Protein AF-A0A2G2VXQ5-F1 (afdb_monomer)

InterPro domains:
  IPR003653 Ulp1 protease family, C-terminal catalytic domain [PF02902] (52-179)
  IPR038765 Papain-like cysteine peptidase superfamily [SSF54001] (49-180)

Radius of gyration: 22.47 Å; Cα contacts (8 Å, |Δi|>4): 190; chains: 1; bounding box: 54×67×62 Å

Solvent-accessible surface area (backbone atoms only — not comparable to full-atom values): 12119 Å² total; per-residue (Å²): 135,89,83,86,86,82,88,84,84,87,83,88,80,90,76,81,85,79,87,76,93,72,94,74,78,89,76,84,79,72,78,71,70,72,73,90,75,83,76,72,60,77,87,51,52,66,61,51,52,54,50,51,50,52,47,50,51,53,23,44,50,44,71,71,41,89,86,57,87,76,40,47,38,56,57,57,71,63,56,61,56,54,43,48,58,48,38,63,39,43,79,74,37,60,68,58,38,71,72,67,56,64,54,51,67,58,48,31,49,48,63,21,70,71,44,97,63,46,54,38,47,55,79,32,55,34,37,40,36,58,41,78,43,70,95,70,79,40,72,34,37,38,33,41,34,61,91,78,74,41,78,46,75,49,68,90,71,92,50,84,90,46,53,64,65,53,46,54,52,51,52,37,47,66,62,49,49,59,56,51,40,58,77,66,46,35,46,66,73,48,69,49,88,129

Nearest PDB structures (foldseek):
  5trc-assembly2_B  TM=3.156E-01  e=1.237E-01  Saccharomyces cerevisiae S288C
  6jis-assembly1_A-2  TM=3.708E-01  e=5.614E-01  Staphylococcus aureus
  6l4l-assembly1_A  TM=3.625E-01  e=8.071E-01  Staphylococcus aureus
  6jiw-assembly1_A-2  TM=4.029E-01  e=1.668E+00  Staphylococcus aureus

Foldseek 3Di:
DDDDDDDDDDDDDDDDDDDDDDDDDDDPPPPPPPPPPPDDDPVCVVVLVVVQVVLVVVLLCQQPVPPDPAHEHEDHACVLVLLVVLVVCCVPPVVCSVPVCSLVVVLCLCCQNPDPSGDHHLPHQKYWYWYQPPVVRAIKIWIQGPVVRDIDIGGPDDDPVVVVSVVVSVVSCNVNVVVSCVVNVSCVSNVHDD

pLDDT: mean 75.2, std 23.06, range [27.19, 96.25]

Sequence (194 aa):
MHREVDVGTKEQIMITPKTQDLTIDEKRDETVLPDSQDTIPNDLLPTLNHIDVCFYYLMKKSKYDPNRSYKFSTVDCNFMNIISSLHDVYSKDVEKLMAGGHVAHVNEYINGFRMHAAVPWHIVEDIYIPVNIKEKHHWVVAILYFSERSIFLYDSYESSGHYSAVLDVIEKLSAIIPLCLEHCHFYTKKGIHV

Secondary structure (DSSP, 8-state):
--------------------------------PPPTTTT--TTTHHHHHHHHHHHHHHHHHHHH-TT-SS-EEE--TTHHHHHHHHHHHHTT-HHHHHHTTTTHHHHHHHTT-SSTT---GGGSSEEEEEEEEGGGTEEEEEEEETTTTEEEEE-----TTTHHHHHHHHHHHHHHHHHHHHHTTHHHHHT---

Mean predicted aligned error: 13.36 Å

Structure (mmCIF, N/CA/C/O backbone):
data_AF-A0A2G2VXQ5-F1
#
_entry.id   AF-A0A2G2VXQ5-F1
#
loop_
_atom_site.group_PDB
_atom_site.id
_atom_site.type_symbol
_atom_site.label_atom_id
_atom_site.label_alt_id
_atom_site.label_comp_id
_atom_site.label_asym_id
_atom_site.label_entity_id
_atom_site.label_seq_id
_atom_site.pdbx_PDB_ins_code
_atom_site.Cartn_x
_atom_site.Cartn_y
_atom_site.Cartn_z
_atom_site.occupancy
_atom_site.B_iso_or_equiv
_atom_site.auth_seq_id
_atom_site.auth_comp_id
_atom_site.auth_asym_id
_atom_site.auth_atom_id
_atom_site.pdbx_PDB_model_num
ATOM 1 N N . MET A 1 1 ? -0.825 44.221 -20.683 1.00 41.25 1 MET A N 1
ATOM 2 C CA . MET A 1 1 ? -1.397 44.413 -22.031 1.00 41.25 1 MET A CA 1
ATOM 3 C C . MET A 1 1 ? -2.668 43.584 -22.101 1.00 41.25 1 MET A C 1
ATOM 5 O O . MET A 1 1 ? -2.583 42.371 -22.210 1.00 41.25 1 MET A O 1
ATOM 9 N N . HIS A 1 2 ? -3.821 44.221 -21.899 1.00 29.09 2 HIS A N 1
ATOM 10 C CA . HIS A 1 2 ? -5.134 43.597 -22.063 1.00 29.09 2 HIS A CA 1
ATOM 11 C C . HIS A 1 2 ? -5.468 43.481 -23.547 1.00 29.09 2 HIS A C 1
ATOM 13 O O . HIS A 1 2 ? -5.251 44.448 -24.277 1.00 29.09 2 HIS A O 1
ATOM 19 N N . ARG A 1 3 ? -6.048 42.350 -23.957 1.00 29.91 3 ARG A N 1
ATOM 20 C CA . ARG A 1 3 ? -7.031 42.298 -25.043 1.00 29.91 3 ARG A CA 1
ATOM 21 C C . ARG A 1 3 ? -8.044 41.199 -24.747 1.00 29.91 3 ARG A C 1
ATOM 23 O O . ARG A 1 3 ? -7.701 40.024 -24.722 1.00 29.91 3 ARG A O 1
ATOM 30 N N . GLU A 1 4 ? -9.267 41.643 -24.532 1.00 31.53 4 GLU A N 1
ATOM 31 C CA . GLU A 1 4 ? -10.501 40.889 -24.682 1.00 31.53 4 GLU A CA 1
ATOM 32 C C . GLU A 1 4 ? -11.114 41.331 -26.022 1.00 31.53 4 GLU A C 1
ATOM 34 O O . GLU A 1 4 ? -11.025 42.513 -26.370 1.00 31.53 4 GLU A O 1
ATOM 39 N N . VAL A 1 5 ? -11.684 40.396 -26.785 1.00 33.56 5 VAL A N 1
ATOM 40 C CA . VAL A 1 5 ? -12.640 40.689 -27.862 1.00 33.56 5 VAL A CA 1
ATOM 41 C C . VAL A 1 5 ? -13.756 39.657 -27.769 1.00 33.56 5 VAL A C 1
ATOM 43 O O . VAL A 1 5 ? -13.501 38.454 -27.743 1.00 33.56 5 VAL A O 1
ATOM 46 N N . ASP A 1 6 ? -14.968 40.188 -27.688 1.00 29.77 6 ASP A N 1
ATOM 47 C CA . ASP A 1 6 ? -16.228 39.518 -27.409 1.00 29.77 6 ASP A CA 1
ATOM 48 C C . ASP A 1 6 ? -17.003 39.117 -28.685 1.00 29.77 6 ASP A C 1
ATOM 50 O O . ASP A 1 6 ? -16.902 39.767 -29.726 1.00 29.77 6 ASP A O 1
ATOM 54 N N . VAL A 1 7 ? -17.754 38.023 -28.513 1.00 34.88 7 VAL A N 1
ATOM 55 C CA . VAL A 1 7 ? -18.994 37.480 -29.120 1.00 34.88 7 VAL A CA 1
ATOM 56 C C . VAL A 1 7 ? -19.427 37.806 -30.562 1.00 34.88 7 VAL A C 1
ATOM 58 O O . VAL A 1 7 ? -19.583 38.952 -30.973 1.00 34.88 7 VAL A O 1
ATOM 61 N N . GLY A 1 8 ? -19.874 36.747 -31.266 1.00 28.98 8 GLY A N 1
ATOM 62 C CA . GLY A 1 8 ? -20.806 36.883 -32.393 1.00 28.98 8 GLY A CA 1
ATOM 63 C C . GLY A 1 8 ? -21.298 35.595 -33.082 1.00 28.98 8 GLY A C 1
ATOM 64 O O . GLY A 1 8 ? -20.890 35.319 -34.197 1.00 28.98 8 GLY A O 1
ATOM 65 N N . THR A 1 9 ? -22.266 34.911 -32.457 1.00 29.59 9 THR A N 1
ATOM 66 C CA . THR A 1 9 ? -23.466 34.275 -33.074 1.00 29.59 9 THR A CA 1
ATOM 67 C C . THR A 1 9 ? -23.398 32.951 -33.878 1.00 29.59 9 THR A C 1
ATOM 69 O O . THR A 1 9 ? -22.987 32.901 -35.027 1.00 29.59 9 THR A O 1
ATOM 72 N N . LYS A 1 10 ? -23.991 31.918 -33.245 1.00 35.88 10 LYS A N 1
ATOM 73 C CA . LYS A 1 10 ? -24.866 30.811 -33.716 1.00 35.88 10 LYS A CA 1
ATOM 74 C C . LYS A 1 10 ? -24.804 30.335 -35.181 1.00 35.88 10 LYS A C 1
ATOM 76 O O . LYS A 1 10 ? -25.328 31.013 -36.051 1.00 35.88 10 LYS A O 1
ATOM 81 N N . GLU A 1 11 ? -24.547 29.034 -35.344 1.00 31.44 11 GLU A N 1
ATOM 82 C CA . GLU A 1 11 ? -25.416 28.147 -36.135 1.00 31.44 11 GLU A CA 1
ATOM 83 C C . GLU A 1 11 ? -25.659 26.834 -35.371 1.00 31.44 11 GLU A C 1
ATOM 85 O O . GLU A 1 11 ? -24.737 26.153 -34.928 1.00 31.44 11 GLU A O 1
ATOM 90 N N . GLN A 1 12 ? -26.940 26.525 -35.160 1.00 35.00 12 GLN A N 1
ATOM 91 C CA . GLN A 1 12 ? -27.422 25.234 -34.684 1.00 35.00 12 GLN A CA 1
ATOM 92 C C . GLN A 1 12 ? -27.493 24.297 -35.886 1.00 35.00 12 GLN A C 1
ATOM 94 O O . GLN A 1 12 ? -28.230 24.582 -36.826 1.00 35.00 12 GLN A O 1
ATOM 99 N N . ILE A 1 13 ? -26.811 23.155 -35.831 1.00 31.50 13 ILE A N 1
ATOM 100 C CA . ILE A 1 13 ? -27.136 22.020 -36.697 1.00 31.50 13 ILE A CA 1
ATOM 101 C C . ILE A 1 13 ? -27.398 20.816 -35.799 1.00 31.50 13 ILE A C 1
ATOM 103 O O . ILE A 1 13 ? -26.502 20.116 -35.337 1.00 31.50 13 ILE A O 1
ATOM 107 N N . MET A 1 14 ? -28.685 20.628 -35.530 1.00 27.19 14 MET A N 1
ATOM 108 C CA . MET A 1 14 ? -29.278 19.414 -34.993 1.00 27.19 14 MET A CA 1
ATOM 109 C C . MET A 1 14 ? -29.190 18.333 -36.073 1.00 27.19 14 MET A C 1
ATOM 111 O O . MET A 1 14 ? -29.894 18.409 -37.078 1.00 27.19 14 MET A O 1
ATOM 115 N N . ILE A 1 15 ? -28.331 17.333 -35.876 1.00 31.23 15 ILE A N 1
ATOM 116 C CA . ILE A 1 15 ? -28.316 16.132 -36.713 1.00 31.23 15 ILE A CA 1
ATOM 117 C C . ILE A 1 15 ? -28.923 14.996 -35.893 1.00 31.23 15 ILE A C 1
ATOM 119 O O . ILE A 1 15 ? -28.346 14.522 -34.919 1.00 31.23 15 ILE A O 1
ATOM 123 N N . THR A 1 16 ? -30.136 14.604 -36.269 1.00 28.67 16 THR A N 1
ATOM 124 C CA . THR A 1 16 ? -30.850 13.437 -35.745 1.00 28.67 16 THR A CA 1
ATOM 125 C C . THR A 1 16 ? -30.081 12.154 -36.095 1.00 28.67 16 THR A C 1
ATOM 127 O O . THR A 1 16 ? -29.654 12.015 -37.246 1.00 28.67 16 THR A O 1
ATOM 130 N N . PRO A 1 17 ? -29.917 11.189 -35.171 1.00 27.69 17 PRO A N 1
ATOM 131 C CA . PRO A 1 17 ? -29.238 9.940 -35.486 1.00 27.69 17 PRO A CA 1
ATOM 132 C C . PRO A 1 17 ? -30.138 9.059 -36.362 1.00 27.69 17 PRO A C 1
ATOM 134 O O . PRO A 1 17 ? -31.290 8.790 -36.022 1.00 27.69 17 PRO A O 1
ATOM 137 N N . LYS A 1 18 ? -29.612 8.605 -37.506 1.00 28.56 18 LYS A N 1
ATOM 138 C CA . LYS A 1 18 ? -30.217 7.522 -38.287 1.00 28.56 18 LYS A CA 1
ATOM 139 C C . LYS A 1 18 ? -29.7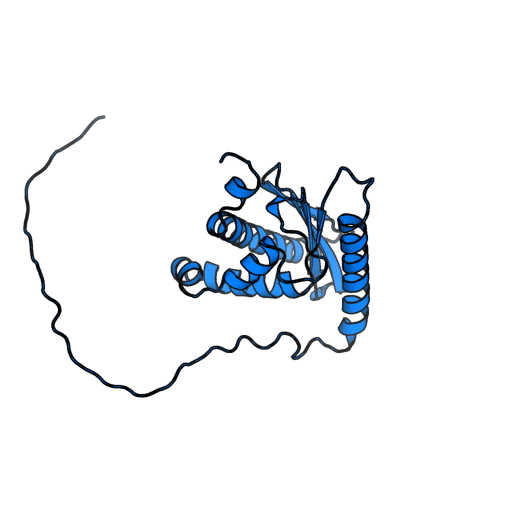16 6.190 -37.742 1.00 28.56 18 LYS A C 1
ATOM 141 O O . LYS A 1 18 ? -28.550 5.851 -37.913 1.00 28.56 18 LYS A O 1
ATOM 146 N N . THR A 1 19 ? -30.622 5.453 -37.113 1.00 28.27 19 THR A N 1
ATOM 147 C CA . THR A 1 19 ? -30.464 4.046 -36.747 1.00 28.27 19 THR A CA 1
ATOM 148 C C . THR A 1 19 ? -30.230 3.206 -38.001 1.00 28.27 19 THR A C 1
ATOM 150 O O . THR A 1 19 ? -31.020 3.259 -38.944 1.00 28.27 19 THR A O 1
ATOM 153 N N . GLN A 1 20 ? -29.153 2.425 -38.005 1.00 31.03 20 GLN A N 1
ATOM 154 C CA . GLN A 1 20 ? -29.033 1.231 -38.833 1.00 31.03 20 GLN A CA 1
ATOM 155 C C . GLN A 1 20 ? -28.881 0.053 -37.878 1.00 31.03 20 GLN A C 1
ATOM 157 O O . GLN A 1 20 ? -27.898 -0.030 -37.142 1.00 31.03 20 GLN A O 1
ATOM 162 N N . ASP A 1 21 ? -29.896 -0.807 -37.865 1.00 28.80 21 ASP A N 1
ATOM 163 C CA . ASP A 1 21 ? -29.864 -2.100 -37.196 1.00 28.80 21 ASP A CA 1
ATOM 164 C C . ASP A 1 21 ? -28.803 -2.979 -37.861 1.00 28.80 21 ASP A C 1
ATOM 166 O O . ASP A 1 21 ? -28.917 -3.345 -39.032 1.00 28.80 21 ASP A O 1
ATOM 170 N N . LEU A 1 22 ? -27.775 -3.335 -37.097 1.00 29.56 22 LEU A N 1
ATOM 171 C CA . LEU A 1 22 ? -26.895 -4.455 -37.395 1.00 29.56 22 LEU A CA 1
ATOM 172 C C . LEU A 1 22 ? -26.926 -5.381 -36.183 1.00 29.56 22 LEU A C 1
ATOM 174 O O . LEU A 1 22 ? -26.176 -5.224 -35.224 1.00 29.56 22 LEU A O 1
ATOM 178 N N . THR A 1 23 ? -27.839 -6.348 -36.237 1.00 33.91 23 THR A N 1
ATOM 179 C CA . THR A 1 23 ? -27.749 -7.591 -35.474 1.00 33.91 23 THR A CA 1
ATOM 180 C C . THR A 1 23 ? -26.432 -8.274 -35.818 1.00 33.91 23 THR A C 1
ATOM 182 O O . THR A 1 23 ? -26.274 -8.791 -36.925 1.00 33.91 23 THR A O 1
ATOM 185 N N . ILE A 1 24 ? -25.500 -8.281 -34.869 1.00 31.45 24 ILE A N 1
ATOM 186 C CA . ILE A 1 24 ? -24.386 -9.222 -34.854 1.00 31.45 24 ILE A CA 1
ATOM 187 C C . ILE A 1 24 ? -24.437 -9.924 -33.505 1.00 31.45 24 ILE A C 1
ATOM 189 O O . ILE A 1 24 ? -24.327 -9.310 -32.445 1.00 31.45 24 ILE A O 1
ATOM 193 N N . ASP A 1 25 ? -24.715 -11.211 -33.629 1.00 29.08 25 ASP A N 1
ATOM 194 C CA . ASP A 1 25 ? -24.753 -12.227 -32.598 1.00 29.08 25 ASP A CA 1
ATOM 195 C C . ASP A 1 25 ? -23.406 -12.339 -31.863 1.00 29.08 25 ASP A C 1
ATOM 197 O O . ASP A 1 25 ? -22.355 -11.956 -32.378 1.00 29.08 25 ASP A O 1
ATOM 201 N N . GLU A 1 26 ? -23.480 -12.865 -30.648 1.00 37.25 26 GLU A N 1
ATOM 202 C CA . GLU A 1 26 ? -22.421 -13.086 -29.661 1.00 37.25 26 GLU A CA 1
ATOM 203 C C . GLU A 1 26 ? -20.957 -13.133 -30.149 1.00 37.25 26 GLU A C 1
ATOM 205 O O . GLU A 1 26 ? -20.526 -14.044 -30.857 1.00 37.25 26 GLU A O 1
ATOM 210 N N . LYS A 1 27 ? -20.122 -12.292 -29.526 1.00 30.03 27 LYS A N 1
ATOM 211 C CA . LYS A 1 27 ? -19.033 -12.810 -28.682 1.00 30.03 27 LYS A CA 1
ATOM 212 C C . LYS A 1 27 ? -18.610 -11.746 -27.672 1.00 30.03 27 LYS A C 1
ATOM 214 O O . LYS A 1 27 ? -17.922 -10.787 -28.014 1.00 30.03 27 LYS A O 1
ATOM 219 N N . ARG A 1 28 ? -19.034 -11.903 -26.414 1.00 35.88 28 ARG A N 1
ATOM 220 C CA . ARG A 1 28 ? -18.341 -11.261 -25.293 1.00 35.88 28 ARG A CA 1
ATOM 221 C C . ARG A 1 28 ? -16.921 -11.802 -25.299 1.00 35.88 28 ARG A C 1
ATOM 223 O O . ARG A 1 28 ? -16.708 -12.961 -24.959 1.00 35.88 28 ARG A O 1
ATOM 230 N N . ASP A 1 29 ? -15.973 -10.968 -25.689 1.00 32.62 29 ASP A N 1
ATOM 231 C CA . ASP A 1 29 ? -14.588 -11.170 -25.298 1.00 32.62 29 ASP A CA 1
ATOM 232 C C . ASP A 1 29 ? -14.501 -10.694 -23.844 1.00 32.62 29 ASP A C 1
ATOM 234 O O . ASP A 1 29 ? -14.144 -9.556 -23.538 1.00 32.62 29 ASP A O 1
ATOM 238 N N . GLU A 1 30 ? -14.979 -11.544 -22.930 1.00 35.16 30 GLU A N 1
ATOM 239 C CA . GLU A 1 30 ? -14.532 -11.478 -21.549 1.00 35.16 30 GLU A CA 1
ATOM 240 C C . GLU A 1 30 ? -13.026 -11.710 -21.621 1.00 35.16 30 GLU A C 1
ATOM 242 O O . GLU A 1 30 ? -12.562 -12.841 -21.754 1.00 35.16 30 GLU A O 1
ATOM 247 N N . THR A 1 31 ? -12.243 -10.633 -21.566 1.00 36.47 31 THR A N 1
ATOM 248 C CA . THR A 1 31 ? -10.868 -10.739 -21.099 1.00 36.47 31 THR A CA 1
ATOM 249 C C . THR A 1 31 ? -10.960 -11.206 -19.656 1.00 36.47 31 THR A C 1
ATOM 251 O O . THR A 1 31 ? -11.018 -10.401 -18.725 1.00 36.47 31 THR A O 1
ATOM 254 N N . VAL A 1 32 ? -11.064 -12.523 -19.494 1.00 36.78 32 VAL A N 1
ATOM 255 C CA . VAL A 1 32 ? -10.826 -13.232 -18.252 1.00 36.78 32 VAL A CA 1
ATOM 256 C C . VAL A 1 32 ? -9.398 -12.865 -17.882 1.00 36.78 32 VAL A C 1
ATOM 258 O O . VAL A 1 32 ? -8.435 -13.381 -18.450 1.00 36.78 32 VAL A O 1
ATOM 261 N N . LEU A 1 33 ? -9.262 -11.881 -16.994 1.00 37.19 33 LEU A N 1
ATOM 262 C CA . LEU A 1 33 ? -8.026 -11.696 -16.255 1.00 37.19 33 LEU A CA 1
ATOM 263 C C . LEU A 1 33 ? -7.729 -13.056 -15.619 1.00 37.19 33 LEU A C 1
ATOM 265 O O . LEU A 1 33 ? -8.633 -13.614 -14.993 1.00 37.19 33 LEU A O 1
ATOM 269 N N . PRO A 1 34 ? -6.533 -13.626 -15.828 1.00 31.45 34 PRO A N 1
ATOM 270 C CA . PRO A 1 34 ? -6.235 -14.942 -15.299 1.00 31.45 34 PRO A CA 1
ATOM 271 C C . PRO A 1 34 ? -6.455 -14.908 -13.789 1.00 31.45 34 PRO A C 1
ATOM 273 O O . PRO A 1 34 ? -5.937 -14.017 -13.105 1.00 31.45 34 PRO A O 1
ATOM 276 N N . ASP A 1 35 ? -7.226 -15.869 -13.275 1.00 37.66 35 ASP A N 1
ATOM 277 C CA . ASP A 1 35 ? -7.182 -16.193 -11.858 1.00 37.66 35 ASP A CA 1
ATOM 278 C C . ASP A 1 35 ? -5.700 -16.344 -11.506 1.00 37.66 35 ASP A C 1
ATOM 280 O O . ASP A 1 35 ? -4.969 -17.130 -12.109 1.00 37.66 35 ASP A O 1
ATOM 284 N N . SER A 1 36 ? -5.239 -15.494 -10.590 1.00 52.16 36 SER A N 1
ATOM 285 C CA . SER A 1 36 ? -3.830 -15.172 -10.315 1.00 52.16 36 SER A CA 1
ATOM 286 C C . SER A 1 36 ? -2.977 -16.353 -9.803 1.00 52.16 36 SER A C 1
ATOM 288 O O . SER A 1 36 ? -1.899 -16.144 -9.245 1.00 52.16 36 SER A O 1
ATOM 290 N N . GLN A 1 37 ? -3.442 -17.591 -9.944 1.00 50.72 37 GLN A N 1
ATOM 291 C CA . GLN A 1 37 ? -2.714 -18.786 -9.534 1.00 50.72 37 GLN A CA 1
ATOM 292 C C . GLN A 1 37 ? -1.823 -19.378 -10.628 1.00 50.72 37 GLN A C 1
ATOM 294 O O . GLN A 1 37 ? -0.957 -20.192 -10.307 1.00 50.72 37 GLN A O 1
ATOM 299 N N . ASP A 1 38 ? -1.941 -18.944 -11.884 1.00 46.97 38 ASP A N 1
ATOM 300 C CA . ASP A 1 38 ? -1.138 -19.546 -12.943 1.00 46.97 38 ASP A CA 1
ATOM 301 C C . ASP A 1 38 ? 0.257 -18.915 -13.074 1.00 46.97 38 ASP A C 1
ATOM 303 O O . ASP A 1 38 ? 0.489 -17.879 -13.694 1.00 46.97 38 ASP A O 1
ATOM 307 N N . THR A 1 39 ? 1.205 -19.686 -12.535 1.00 50.50 39 THR A N 1
ATOM 308 C CA . THR A 1 39 ? 2.660 -19.677 -12.748 1.00 50.50 39 THR A CA 1
ATOM 309 C C . THR A 1 39 ? 3.463 -18.656 -11.942 1.00 50.50 39 THR A C 1
ATOM 311 O O . THR A 1 39 ? 4.265 -17.882 -12.467 1.00 50.50 39 THR A O 1
ATOM 314 N N . ILE A 1 40 ? 3.340 -18.736 -10.616 1.00 50.00 40 ILE A N 1
ATOM 315 C CA . ILE A 1 40 ? 4.450 -18.357 -9.735 1.00 50.00 40 ILE A CA 1
ATOM 316 C C . ILE A 1 40 ? 5.494 -19.489 -9.792 1.00 50.00 40 ILE A C 1
ATOM 318 O O . ILE A 1 40 ? 5.132 -20.639 -9.539 1.00 50.00 40 ILE A O 1
ATOM 322 N N . PRO A 1 41 ? 6.774 -19.215 -10.111 1.00 47.62 41 PRO A N 1
ATOM 323 C CA . PRO A 1 41 ? 7.825 -20.230 -10.064 1.00 47.62 41 PRO A CA 1
ATOM 324 C C . PRO A 1 41 ? 7.860 -20.908 -8.690 1.00 47.62 41 PRO A C 1
ATOM 326 O O . PRO A 1 41 ? 7.858 -20.220 -7.667 1.00 47.62 41 PRO A O 1
ATOM 329 N N . ASN A 1 42 ? 7.917 -22.244 -8.660 1.00 47.75 42 ASN A N 1
ATOM 330 C CA . ASN A 1 42 ? 7.878 -23.028 -7.417 1.00 47.75 42 ASN A CA 1
ATOM 331 C C . ASN A 1 42 ? 8.942 -22.605 -6.388 1.00 47.75 42 ASN A C 1
ATOM 333 O O . ASN A 1 42 ? 8.726 -22.758 -5.188 1.00 47.75 42 ASN A O 1
ATOM 337 N N . ASP A 1 43 ? 10.045 -22.011 -6.841 1.00 53.72 43 ASP A N 1
ATOM 338 C CA . ASP A 1 43 ? 11.151 -21.551 -5.999 1.00 53.72 43 ASP A CA 1
ATOM 339 C C . ASP A 1 43 ? 10.815 -20.281 -5.185 1.00 53.72 43 ASP A C 1
ATOM 341 O O . ASP A 1 43 ? 11.477 -19.981 -4.192 1.00 53.72 43 ASP A O 1
ATOM 345 N N . LEU A 1 44 ? 9.763 -19.542 -5.568 1.00 48.78 44 LEU A N 1
ATOM 346 C CA . LEU A 1 44 ? 9.271 -18.336 -4.880 1.00 48.78 44 LEU A CA 1
ATOM 347 C C . LEU A 1 44 ? 8.084 -18.614 -3.943 1.00 48.78 44 LEU A C 1
ATOM 349 O O . LEU A 1 44 ? 7.816 -17.814 -3.04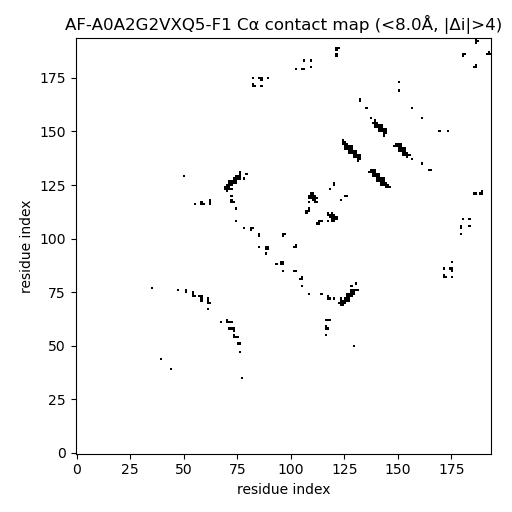5 1.00 48.78 44 LEU A O 1
ATOM 353 N N . LEU A 1 45 ? 7.389 -19.745 -4.108 1.00 49.53 45 LEU A N 1
ATOM 354 C CA . LEU A 1 45 ? 6.248 -20.138 -3.269 1.00 49.53 45 LEU A CA 1
ATOM 355 C C . LEU A 1 45 ? 6.564 -20.199 -1.759 1.00 49.53 45 LEU A C 1
ATOM 357 O O . LEU A 1 45 ? 5.706 -19.789 -0.974 1.00 49.53 45 LEU A O 1
ATOM 361 N N . PRO A 1 46 ? 7.758 -20.641 -1.303 1.00 52.09 46 PRO A N 1
ATOM 362 C CA . PRO A 1 46 ? 8.059 -20.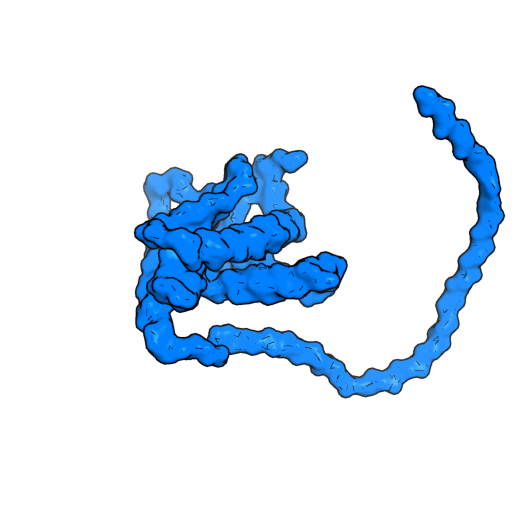687 0.126 1.00 52.09 46 PRO A CA 1
ATOM 363 C C . PRO A 1 46 ? 8.154 -19.290 0.755 1.00 52.09 46 PRO A C 1
ATOM 365 O O . PRO A 1 46 ? 7.630 -19.070 1.844 1.00 52.09 46 PRO A O 1
ATOM 368 N N . THR A 1 47 ? 8.788 -18.325 0.078 1.00 54.59 47 THR A N 1
ATOM 369 C CA . THR A 1 47 ? 9.000 -16.967 0.615 1.00 54.59 47 THR A CA 1
ATOM 370 C C . THR A 1 47 ? 7.743 -16.106 0.548 1.00 54.59 47 THR A C 1
ATOM 372 O O . THR A 1 47 ? 7.484 -15.355 1.489 1.00 54.59 47 THR A O 1
ATOM 375 N N . LEU A 1 48 ? 6.929 -16.271 -0.503 1.00 58.16 48 LEU A N 1
ATOM 376 C CA . LEU A 1 48 ? 5.587 -15.686 -0.597 1.00 58.16 48 LEU A CA 1
ATOM 377 C C . LEU A 1 48 ? 4.723 -16.112 0.596 1.00 58.16 48 LEU A C 1
ATOM 379 O O . LEU A 1 48 ? 4.178 -15.266 1.300 1.00 58.16 48 LEU A O 1
ATOM 383 N N . ASN A 1 49 ? 4.722 -17.411 0.915 1.00 64.94 49 ASN A N 1
ATOM 384 C CA . ASN A 1 49 ? 3.922 -17.942 2.015 1.00 64.94 49 ASN A CA 1
ATOM 385 C C . ASN A 1 49 ? 4.333 -17.351 3.379 1.00 64.94 49 ASN A C 1
ATOM 387 O O . ASN A 1 49 ? 3.481 -16.994 4.187 1.00 64.94 49 ASN A O 1
ATOM 391 N N . HIS A 1 50 ? 5.632 -17.181 3.650 1.00 76.50 50 HIS A N 1
ATOM 392 C CA . HIS A 1 50 ? 6.075 -16.638 4.940 1.00 76.50 50 HIS A CA 1
ATOM 393 C C . HIS A 1 50 ? 5.717 -15.160 5.138 1.00 76.50 50 HIS A C 1
ATOM 395 O O . HIS A 1 50 ? 5.324 -14.771 6.239 1.00 76.50 50 HIS A O 1
ATOM 401 N N . ILE A 1 51 ? 5.836 -14.338 4.096 1.00 81.19 51 ILE A N 1
ATOM 402 C CA . ILE A 1 51 ? 5.538 -12.905 4.188 1.00 81.19 51 ILE A CA 1
ATOM 403 C C . ILE A 1 51 ? 4.034 -12.670 4.273 1.00 81.19 51 ILE A C 1
ATOM 405 O O . ILE A 1 51 ? 3.596 -11.940 5.165 1.00 81.19 51 ILE A O 1
ATOM 409 N N . ASP A 1 52 ? 3.242 -13.349 3.444 1.00 77.31 52 ASP A N 1
ATOM 410 C CA . ASP A 1 52 ? 1.782 -13.264 3.510 1.00 77.31 52 ASP A CA 1
ATOM 411 C C . ASP A 1 52 ? 1.262 -13.710 4.885 1.00 77.31 52 ASP A C 1
ATOM 413 O O . ASP A 1 52 ? 0.385 -13.062 5.462 1.00 77.31 52 ASP A O 1
ATOM 417 N N . VAL A 1 53 ? 1.860 -14.751 5.481 1.00 83.44 53 VAL A N 1
ATOM 418 C CA . VAL A 1 53 ? 1.552 -15.185 6.853 1.00 83.44 53 VAL A CA 1
ATOM 419 C C . VAL A 1 53 ? 1.917 -14.109 7.884 1.00 83.44 53 VAL A C 1
ATOM 421 O O . VAL A 1 53 ? 1.103 -13.808 8.762 1.00 83.44 53 VAL A O 1
ATOM 424 N N . CYS A 1 54 ? 3.098 -13.489 7.790 1.00 86.94 54 CYS A N 1
ATOM 425 C CA . CYS A 1 54 ? 3.500 -12.392 8.678 1.00 86.94 54 CYS A CA 1
ATOM 426 C C . CYS A 1 54 ? 2.521 -11.211 8.607 1.00 86.94 54 CYS A C 1
ATOM 428 O O . CYS A 1 54 ? 2.043 -10.747 9.646 1.00 86.94 54 CYS A O 1
ATOM 430 N N . PHE A 1 55 ? 2.171 -10.753 7.402 1.00 85.94 55 PHE A N 1
ATOM 431 C CA . PHE A 1 55 ? 1.222 -9.654 7.214 1.00 85.94 55 PHE A CA 1
ATOM 432 C C . PHE A 1 55 ? -0.198 -10.033 7.644 1.00 85.94 55 PHE A C 1
ATOM 434 O O . PHE A 1 55 ? -0.871 -9.234 8.297 1.00 85.94 55 PHE A O 1
ATOM 441 N N . TYR A 1 56 ? -0.623 -11.277 7.416 1.00 85.44 56 TYR A N 1
ATOM 442 C CA . TYR A 1 56 ? -1.882 -11.794 7.948 1.00 85.44 56 TYR A CA 1
ATOM 443 C C . TYR A 1 56 ? -1.935 -11.710 9.482 1.00 85.44 56 TYR A C 1
ATOM 445 O O . TYR A 1 56 ? -2.917 -11.207 10.037 1.00 85.44 56 TYR A O 1
ATOM 453 N N . TYR A 1 57 ? -0.877 -12.134 10.183 1.00 88.25 57 TYR A N 1
ATOM 454 C CA . TYR A 1 57 ? -0.801 -12.013 11.643 1.00 88.25 57 TYR A CA 1
ATOM 455 C C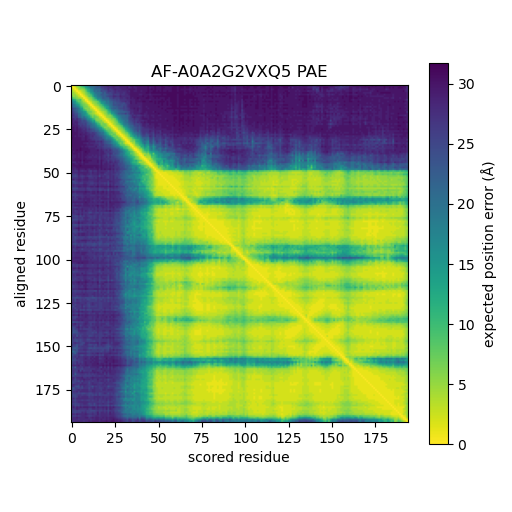 . TYR A 1 57 ? -0.760 -10.554 12.109 1.00 88.25 57 TYR A C 1
ATOM 457 O O . TYR A 1 57 ? -1.446 -10.210 13.076 1.00 88.25 57 TYR A O 1
ATOM 465 N N . LEU A 1 58 ? -0.012 -9.680 11.426 1.00 87.38 58 LEU A N 1
ATOM 466 C CA . LEU A 1 58 ? 0.027 -8.245 11.729 1.00 87.38 58 LEU A CA 1
ATOM 467 C C . LEU A 1 58 ? -1.361 -7.607 11.607 1.00 87.38 58 LEU A C 1
ATOM 469 O O . LEU A 1 58 ? -1.783 -6.872 12.502 1.00 87.38 58 LEU A O 1
ATOM 473 N N . MET A 1 59 ? -2.098 -7.942 10.551 1.00 87.94 59 MET A N 1
ATOM 474 C CA . MET A 1 59 ? -3.458 -7.467 10.317 1.00 87.94 59 MET A CA 1
ATOM 475 C C . MET A 1 59 ? -4.439 -8.004 11.367 1.00 87.94 59 MET A C 1
ATOM 477 O O . MET A 1 59 ? -5.221 -7.236 11.926 1.00 87.94 59 MET A O 1
ATOM 481 N N . LYS A 1 60 ? -4.370 -9.299 11.708 1.00 86.81 60 LYS A N 1
ATOM 482 C CA . LYS A 1 60 ? -5.155 -9.889 12.807 1.00 86.81 60 LYS A CA 1
ATOM 483 C C . LYS A 1 60 ? -4.889 -9.165 14.127 1.00 86.81 60 LYS A C 1
ATOM 485 O O . LYS A 1 60 ? -5.835 -8.790 14.816 1.00 86.81 60 LYS A O 1
ATOM 490 N N . LYS A 1 61 ? -3.619 -8.925 14.457 1.00 86.44 61 LYS A N 1
ATOM 491 C CA . LYS A 1 61 ? -3.233 -8.199 15.671 1.00 86.44 61 LYS A CA 1
ATOM 492 C C . LYS A 1 61 ? -3.754 -6.760 15.653 1.00 86.44 61 LYS A C 1
ATOM 494 O O . LYS A 1 61 ? -4.253 -6.298 16.665 1.00 86.44 61 LYS A O 1
ATOM 499 N N . SER A 1 62 ? -3.694 -6.071 14.513 1.00 86.00 62 SER A N 1
ATOM 500 C CA . SER A 1 62 ? -4.256 -4.721 14.353 1.00 86.00 62 SER A CA 1
ATOM 501 C C . SER A 1 62 ? -5.778 -4.689 14.561 1.00 86.00 62 SER A C 1
ATOM 503 O O . SER A 1 62 ? -6.291 -3.819 15.256 1.00 86.00 62 SER A O 1
ATOM 505 N N . LYS A 1 63 ? -6.509 -5.667 14.009 1.00 84.62 63 LYS A N 1
ATOM 506 C CA . LYS A 1 63 ? -7.979 -5.720 14.060 1.00 84.62 63 LYS A CA 1
ATOM 507 C C . LYS A 1 63 ? -8.540 -6.083 15.435 1.00 84.62 63 LYS A C 1
ATOM 509 O O . LYS A 1 63 ? -9.598 -5.578 15.801 1.00 84.62 63 LYS A O 1
ATOM 514 N N . TYR A 1 64 ? -7.885 -6.993 16.155 1.00 86.12 64 TYR A N 1
ATOM 515 C CA . TYR A 1 64 ? -8.439 -7.599 17.372 1.00 86.12 64 TYR A CA 1
ATOM 516 C C . TYR A 1 64 ? -7.770 -7.147 18.674 1.00 86.12 64 TYR A C 1
ATOM 518 O O . TYR A 1 64 ? -8.167 -7.632 19.728 1.00 86.12 64 TYR A O 1
ATOM 526 N N . ASP A 1 65 ? -6.778 -6.255 18.633 1.00 85.56 65 ASP A N 1
ATOM 527 C CA . ASP A 1 65 ? -6.168 -5.692 19.843 1.00 85.56 65 ASP A CA 1
ATOM 528 C C . ASP A 1 65 ? -6.981 -4.479 20.342 1.00 85.56 65 ASP A C 1
ATOM 530 O O . ASP A 1 65 ? -6.893 -3.400 19.748 1.00 85.56 65 ASP A O 1
ATOM 534 N N . PRO A 1 66 ? -7.775 -4.616 21.425 1.00 74.31 66 PRO A N 1
ATOM 535 C CA . PRO A 1 66 ? -8.621 -3.533 21.925 1.00 74.31 66 PRO A CA 1
ATOM 536 C C . PRO A 1 66 ? -7.818 -2.405 22.584 1.00 74.31 66 PRO A C 1
ATOM 538 O O . PRO A 1 66 ? -8.356 -1.320 22.788 1.00 74.31 66 PRO A O 1
ATOM 541 N N . ASN A 1 67 ? -6.545 -2.640 22.921 1.00 81.31 67 AS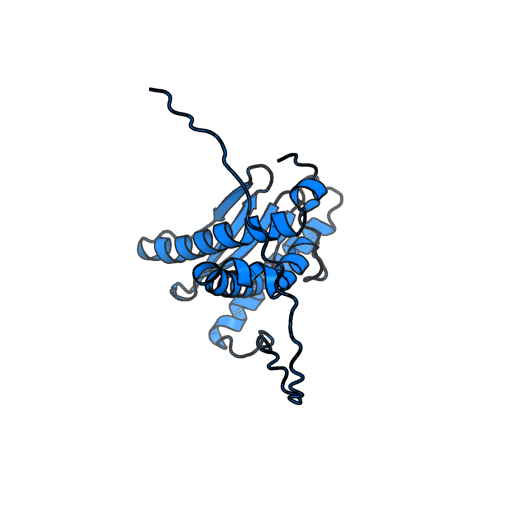N A N 1
ATOM 542 C CA . ASN A 1 67 ? -5.695 -1.659 23.594 1.00 81.31 67 ASN A CA 1
ATOM 543 C C . ASN A 1 67 ? -4.931 -0.771 22.604 1.00 81.31 67 ASN A C 1
ATOM 545 O O . ASN A 1 67 ? -4.195 0.129 23.016 1.00 81.31 67 ASN A O 1
ATOM 549 N N . ARG A 1 68 ? -5.073 -1.017 21.298 1.00 80.62 68 ARG A N 1
ATOM 550 C CA . ARG A 1 68 ? -4.317 -0.306 20.275 1.00 80.62 68 ARG A CA 1
ATOM 551 C C . ARG A 1 68 ? -5.066 0.933 19.800 1.00 80.62 68 ARG A C 1
ATOM 553 O O . ARG A 1 68 ? -6.079 0.841 19.113 1.00 80.62 68 ARG A O 1
ATOM 560 N N . SER A 1 69 ? -4.533 2.105 20.138 1.00 82.50 69 SER A N 1
ATOM 561 C CA . SER A 1 69 ? -5.040 3.385 19.629 1.00 82.50 69 SER A CA 1
ATOM 562 C C . SER A 1 69 ? -4.734 3.573 18.141 1.00 82.50 69 SER A C 1
ATOM 564 O O . SER A 1 69 ? -5.569 4.078 17.397 1.00 82.50 69 SER A O 1
ATOM 566 N N . TYR A 1 70 ? -3.554 3.131 17.704 1.00 87.50 70 TYR A N 1
ATOM 567 C CA . TYR A 1 70 ? -3.096 3.253 16.326 1.00 87.50 70 TYR A CA 1
ATOM 568 C C . TYR A 1 70 ? -3.538 2.059 15.473 1.00 87.50 70 TYR A C 1
ATOM 570 O O . TYR A 1 70 ? -3.206 0.907 15.775 1.00 87.50 70 TYR A O 1
ATOM 578 N N . LYS A 1 71 ? -4.268 2.342 14.392 1.00 89.44 71 LYS A N 1
ATOM 579 C CA . LYS A 1 71 ? -4.836 1.334 13.495 1.00 89.44 71 LYS A CA 1
ATOM 580 C C . LYS A 1 71 ? -4.137 1.376 12.148 1.00 89.44 71 LYS A C 1
ATOM 582 O O . LYS A 1 71 ? -4.006 2.437 11.553 1.00 89.44 71 LYS A O 1
ATOM 587 N N . PHE A 1 72 ? -3.783 0.209 11.635 1.00 92.06 72 PHE A N 1
ATOM 588 C CA . PHE A 1 72 ? -3.260 0.041 10.282 1.00 92.06 72 PHE A CA 1
ATOM 589 C C . PHE A 1 72 ? -3.870 -1.190 9.621 1.00 92.06 72 PHE A C 1
ATOM 591 O O . PHE A 1 72 ? -4.410 -2.073 10.298 1.00 92.06 72 PHE A O 1
ATOM 598 N N . SER A 1 73 ? -3.746 -1.275 8.303 1.00 92.19 73 SER A N 1
ATOM 599 C CA . SER A 1 73 ? -4.060 -2.488 7.554 1.00 92.19 73 SER A CA 1
ATOM 600 C C . SER A 1 73 ? -2.910 -2.883 6.635 1.00 92.19 73 SER A C 1
ATOM 602 O O . SER A 1 73 ? -1.885 -2.209 6.559 1.00 92.19 73 SER A O 1
ATOM 604 N N . THR A 1 74 ? -3.065 -4.023 5.981 1.00 93.56 74 THR A N 1
ATOM 605 C CA . THR A 1 74 ? -2.075 -4.591 5.071 1.00 93.56 74 THR A CA 1
ATOM 606 C C . THR A 1 74 ? -2.802 -5.063 3.821 1.00 93.56 74 THR A C 1
ATOM 608 O O . THR A 1 74 ? -3.993 -5.371 3.882 1.00 93.56 74 THR A O 1
ATOM 611 N N . VAL A 1 75 ? -2.093 -5.164 2.705 1.00 93.00 75 VAL A N 1
ATOM 612 C CA . VAL A 1 75 ? -2.568 -5.883 1.515 1.00 93.00 75 VAL A CA 1
ATOM 613 C C . VAL A 1 75 ? -1.749 -7.153 1.309 1.00 93.00 75 VAL A C 1
ATOM 615 O O . VAL A 1 75 ? -0.699 -7.324 1.929 1.00 93.00 75 VAL A O 1
ATOM 618 N N . ASP A 1 76 ? -2.247 -8.056 0.474 1.00 89.31 76 ASP A N 1
ATOM 619 C CA . ASP A 1 76 ? -1.497 -9.234 0.038 1.00 89.31 76 ASP A CA 1
ATOM 620 C C . ASP A 1 76 ? -0.552 -8.906 -1.131 1.00 89.31 76 ASP A C 1
ATOM 622 O O . ASP A 1 76 ? -0.580 -7.815 -1.714 1.00 89.31 76 ASP A O 1
ATOM 626 N N . CYS A 1 77 ? 0.283 -9.878 -1.495 1.00 81.88 77 CYS A N 1
ATOM 627 C CA . CYS A 1 77 ? 1.229 -9.748 -2.597 1.00 81.88 77 CYS A CA 1
ATOM 628 C C . CYS A 1 77 ? 0.575 -9.553 -3.979 1.00 81.88 77 CYS A C 1
ATOM 630 O O . CYS A 1 77 ? 1.245 -9.091 -4.905 1.00 81.88 77 CYS A O 1
ATOM 632 N N . ASN A 1 78 ? -0.710 -9.889 -4.155 1.00 87.44 78 ASN A N 1
ATOM 633 C CA . ASN A 1 78 ? -1.399 -9.734 -5.436 1.00 87.44 78 ASN A CA 1
ATOM 634 C C . ASN A 1 78 ? -1.749 -8.269 -5.733 1.00 87.44 78 ASN A C 1
A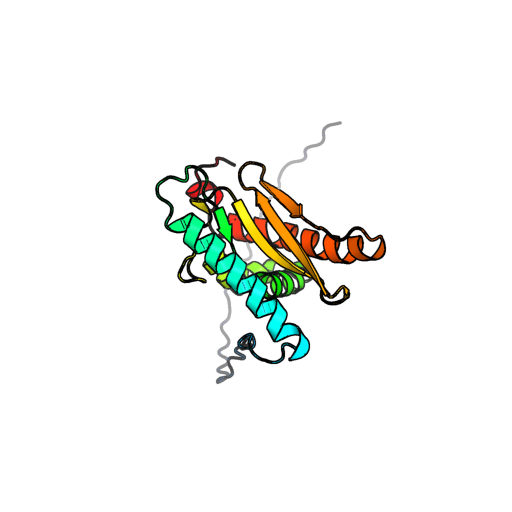TOM 636 O O . ASN A 1 78 ? -1.886 -7.883 -6.897 1.00 87.44 78 ASN A O 1
ATOM 640 N N . PHE A 1 79 ? -1.828 -7.424 -4.703 1.00 92.75 79 PHE A N 1
ATOM 641 C CA . PHE A 1 79 ? -2.110 -5.999 -4.858 1.00 92.75 79 PHE A CA 1
ATOM 642 C C . PHE A 1 79 ? -1.196 -5.320 -5.891 1.00 92.75 79 PHE A C 1
ATOM 644 O O . PHE A 1 79 ? -1.674 -4.592 -6.759 1.00 92.75 79 PHE A O 1
ATOM 651 N N . MET A 1 80 ? 0.109 -5.613 -5.870 1.00 92.50 80 MET A N 1
ATOM 652 C CA . MET A 1 80 ? 1.063 -5.015 -6.812 1.00 92.50 80 MET A CA 1
ATOM 653 C C . MET A 1 80 ? 0.880 -5.471 -8.263 1.00 92.50 80 MET A C 1
ATOM 655 O O . MET A 1 80 ? 1.167 -4.694 -9.178 1.00 92.50 80 MET A O 1
ATOM 659 N N . ASN A 1 81 ? 0.378 -6.687 -8.499 1.00 91.31 81 ASN A N 1
ATOM 660 C CA . ASN A 1 81 ? 0.055 -7.151 -9.852 1.00 91.31 81 ASN A CA 1
ATOM 661 C C . ASN A 1 81 ? -1.115 -6.342 -10.424 1.00 91.31 81 ASN A C 1
ATOM 663 O O . ASN A 1 81 ? -1.057 -5.890 -11.567 1.00 91.31 81 ASN A O 1
ATOM 667 N N . ILE A 1 82 ? -2.140 -6.094 -9.600 1.00 92.62 82 ILE A N 1
ATOM 668 C CA . ILE A 1 82 ? -3.296 -5.270 -9.972 1.00 92.62 82 ILE A CA 1
ATOM 669 C C . ILE A 1 82 ? -2.847 -3.834 -10.263 1.00 92.62 82 ILE A C 1
ATOM 671 O O . ILE A 1 82 ? -3.183 -3.294 -11.313 1.00 92.62 82 ILE A O 1
ATOM 675 N N . ILE A 1 83 ? -2.043 -3.230 -9.380 1.00 95.38 83 ILE A N 1
ATOM 676 C CA . ILE A 1 83 ? -1.503 -1.877 -9.588 1.00 95.38 83 ILE A CA 1
ATOM 677 C C . ILE A 1 83 ? -0.694 -1.791 -10.886 1.00 95.38 83 ILE A C 1
ATOM 679 O O . ILE A 1 83 ? -0.883 -0.854 -11.657 1.00 95.38 83 ILE A O 1
ATOM 683 N N . SER A 1 84 ? 0.161 -2.778 -11.164 1.00 93.50 84 SER A N 1
ATOM 684 C CA . SER A 1 84 ? 0.966 -2.801 -12.392 1.00 93.50 84 SER A CA 1
ATOM 685 C C . SER A 1 84 ? 0.088 -2.895 -13.642 1.00 93.50 84 SER A C 1
ATOM 687 O O . SER A 1 84 ? 0.259 -2.108 -14.569 1.00 93.50 84 SER A O 1
ATOM 689 N N . SER A 1 85 ? -0.913 -3.782 -13.636 1.00 91.38 85 SER A N 1
ATOM 690 C CA . SER A 1 85 ? -1.864 -3.904 -14.746 1.00 91.38 85 SER A CA 1
ATOM 691 C C . SER A 1 85 ? -2.650 -2.613 -14.982 1.00 91.38 85 SER A C 1
ATOM 693 O O . SER A 1 85 ? -2.929 -2.270 -16.129 1.00 91.38 85 SER A O 1
ATOM 695 N N . LEU A 1 86 ? -3.018 -1.894 -13.918 1.00 92.88 86 LEU A N 1
ATOM 696 C CA . LEU A 1 86 ? -3.699 -0.605 -14.034 1.00 92.88 86 LEU A CA 1
ATOM 697 C C . LEU A 1 86 ? -2.774 0.476 -14.579 1.00 92.88 86 LEU A C 1
ATOM 699 O O . LEU A 1 86 ? -3.191 1.263 -15.424 1.00 92.88 86 LEU A O 1
ATOM 703 N N . HIS A 1 87 ? -1.519 0.491 -14.138 1.00 93.75 87 HIS A N 1
ATOM 704 C CA . HIS A 1 87 ? -0.519 1.429 -14.626 1.00 93.75 87 HIS A CA 1
ATOM 705 C C . HIS A 1 87 ? -0.247 1.275 -16.128 1.00 93.75 87 HIS A C 1
ATOM 707 O O . HIS A 1 87 ? -0.117 2.276 -16.835 1.00 93.75 87 HIS A O 1
ATOM 713 N N . ASP A 1 88 ? -0.231 0.042 -16.638 1.00 91.56 88 ASP A N 1
ATOM 714 C CA . ASP A 1 88 ? -0.059 -0.234 -18.068 1.00 91.56 88 ASP A CA 1
ATOM 715 C C . ASP A 1 88 ? -1.211 0.312 -18.922 1.00 91.56 88 ASP A C 1
ATOM 717 O O . ASP A 1 88 ? -0.995 0.723 -20.067 1.00 91.56 88 ASP A O 1
ATOM 721 N N . VAL A 1 89 ? -2.433 0.318 -18.379 1.00 90.12 89 VAL A N 1
ATOM 722 C CA . VAL A 1 89 ? -3.599 0.945 -19.019 1.00 90.12 89 VAL A CA 1
ATOM 723 C C . VAL A 1 89 ? -3.506 2.463 -18.896 1.00 90.12 89 VAL A C 1
ATOM 725 O O . VAL A 1 89 ? -3.592 3.148 -19.910 1.00 90.12 89 VAL A O 1
ATOM 728 N N . TYR A 1 90 ? -3.248 2.977 -17.690 1.00 88.50 90 TYR A N 1
ATOM 729 C CA . TYR A 1 90 ? -3.109 4.409 -17.405 1.00 88.50 90 TYR A CA 1
ATOM 730 C C . TYR A 1 90 ? -2.077 5.091 -18.312 1.00 88.50 90 TYR A C 1
ATOM 732 O O . TYR A 1 90 ? -2.340 6.154 -18.863 1.00 88.50 90 TYR A O 1
ATOM 740 N N . SER A 1 91 ? -0.931 4.442 -18.528 1.00 86.94 91 SER A N 1
ATOM 741 C CA . SER A 1 91 ? 0.162 4.959 -19.358 1.00 86.94 91 SER A CA 1
ATOM 742 C C . SER A 1 91 ? -0.189 5.062 -20.847 1.00 86.94 91 SER A C 1
ATOM 744 O O . SER A 1 91 ? 0.508 5.743 -21.597 1.00 86.94 91 SER A O 1
ATOM 746 N N . LYS A 1 92 ? -1.242 4.373 -21.297 1.00 89.06 92 LYS A N 1
ATOM 747 C CA . LYS A 1 92 ? -1.687 4.358 -22.698 1.00 89.06 92 LYS A CA 1
ATOM 748 C C . LYS A 1 92 ? -2.944 5.195 -22.908 1.00 89.06 92 LYS A C 1
ATOM 750 O O . LYS A 1 92 ? -3.052 5.862 -23.931 1.00 89.06 92 LYS A O 1
ATOM 755 N N . ASP A 1 93 ? -3.891 5.114 -21.976 1.00 82.88 93 ASP A N 1
ATOM 756 C CA . ASP A 1 93 ? -5.219 5.709 -22.093 1.00 82.88 93 ASP A CA 1
ATOM 757 C C . ASP A 1 93 ? -5.873 5.863 -20.706 1.00 82.88 93 ASP A C 1
ATOM 759 O O . ASP A 1 93 ? -6.386 4.907 -20.112 1.00 82.88 93 ASP A O 1
ATOM 763 N N . VAL A 1 94 ? -5.852 7.093 -20.188 1.00 75.25 94 VAL A N 1
ATOM 764 C CA . VAL A 1 94 ? -6.418 7.438 -18.874 1.00 75.25 94 VAL A CA 1
ATOM 765 C C . VAL A 1 94 ? -7.945 7.306 -18.860 1.00 75.25 94 VAL A C 1
ATOM 767 O O . VAL A 1 94 ? -8.512 6.887 -17.850 1.00 75.25 94 VAL A O 1
ATOM 770 N N . GLU A 1 95 ? -8.629 7.611 -19.966 1.00 78.00 95 GLU A N 1
ATOM 771 C CA . GLU A 1 95 ? -10.096 7.568 -20.029 1.00 78.00 95 GLU A CA 1
ATOM 772 C C . GLU A 1 95 ? -10.606 6.123 -19.952 1.00 78.00 95 GLU A C 1
ATOM 774 O O . GLU A 1 95 ? -11.572 5.817 -19.242 1.00 78.00 95 GLU A O 1
ATOM 779 N N . LYS A 1 96 ? -9.891 5.193 -20.595 1.00 79.69 96 LYS A N 1
ATOM 780 C CA . LYS A 1 96 ? -10.205 3.759 -20.555 1.00 79.69 96 LYS A CA 1
ATOM 781 C C . LYS A 1 96 ? -10.058 3.143 -19.162 1.00 79.69 96 LYS A C 1
ATOM 783 O O . LYS A 1 96 ? -10.795 2.207 -18.825 1.00 79.69 96 LYS A O 1
ATOM 788 N N . LEU A 1 97 ? -9.136 3.654 -18.342 1.00 80.38 97 LEU A N 1
ATOM 789 C CA . LEU A 1 97 ? -8.924 3.160 -16.979 1.00 80.38 97 LEU A CA 1
ATOM 790 C C . LEU A 1 97 ? -10.219 3.242 -16.157 1.00 80.38 97 LEU A C 1
ATOM 792 O O . LEU A 1 97 ? -10.607 2.263 -15.515 1.00 80.38 97 LEU A O 1
ATOM 796 N N . MET A 1 98 ? -10.907 4.383 -16.246 1.00 73.38 98 MET A N 1
ATOM 797 C CA . MET A 1 98 ? -12.108 4.680 -15.462 1.00 73.38 98 MET A CA 1
ATOM 798 C C . MET A 1 98 ? -13.370 4.030 -16.044 1.00 73.38 98 MET A C 1
ATOM 800 O O . MET A 1 98 ? -14.241 3.602 -15.291 1.00 73.38 98 MET A O 1
ATOM 804 N N . ALA A 1 99 ? -13.461 3.899 -17.371 1.00 69.50 99 ALA A N 1
ATOM 805 C CA . ALA A 1 99 ? -14.645 3.359 -18.044 1.00 69.50 99 ALA A CA 1
ATOM 806 C C . ALA A 1 99 ? -14.774 1.824 -17.965 1.00 69.50 99 ALA A C 1
ATOM 808 O O . ALA A 1 99 ? -15.883 1.296 -17.990 1.00 69.50 99 ALA A O 1
ATOM 809 N N . GLY A 1 100 ? -13.659 1.091 -17.873 1.00 63.28 100 GLY A N 1
ATOM 810 C CA . GLY A 1 100 ? -13.666 -0.377 -17.965 1.00 63.28 100 GLY A CA 1
ATOM 811 C C . GLY A 1 100 ? -13.819 -1.135 -16.645 1.00 63.28 100 GLY A C 1
ATOM 812 O O . GLY A 1 100 ? -13.560 -2.332 -16.611 1.00 63.28 100 GLY A O 1
ATOM 813 N N . GLY A 1 101 ? -14.154 -0.466 -15.536 1.00 71.88 101 GLY A N 1
ATOM 814 C CA . GLY A 1 101 ? -14.239 -1.120 -14.222 1.00 71.88 101 GLY A CA 1
ATOM 815 C C . GLY A 1 101 ? -12.898 -1.651 -13.696 1.00 71.88 101 GLY A C 1
ATOM 816 O O . GLY A 1 101 ? -12.873 -2.333 -12.677 1.00 71.88 101 GLY A O 1
ATOM 817 N N . HIS A 1 102 ? -11.777 -1.313 -14.342 1.00 73.44 102 HIS A N 1
ATOM 818 C CA . HIS A 1 102 ? -10.451 -1.833 -14.008 1.00 73.44 102 HIS A CA 1
ATOM 819 C C . HIS A 1 102 ? -10.064 -1.533 -12.548 1.00 73.44 102 HIS A C 1
ATOM 821 O O . HIS A 1 102 ? -9.477 -2.368 -11.860 1.00 73.44 102 HIS A O 1
ATOM 827 N N . VAL A 1 103 ? -10.468 -0.369 -12.029 1.00 85.69 103 VAL A N 1
ATOM 828 C CA . VAL A 1 103 ? -10.209 0.037 -10.638 1.00 85.69 103 VAL A CA 1
ATOM 829 C C . VAL A 1 103 ? -11.048 -0.724 -9.601 1.00 85.69 103 VAL A C 1
ATOM 831 O O . VAL A 1 103 ? -10.773 -0.613 -8.407 1.00 85.69 103 VAL A O 1
ATOM 834 N N . ALA A 1 104 ? -12.049 -1.520 -10.008 1.00 87.12 104 ALA A N 1
ATOM 835 C CA . ALA A 1 104 ? -12.941 -2.235 -9.090 1.00 87.12 104 ALA A CA 1
ATOM 836 C C . ALA A 1 104 ? -12.168 -3.122 -8.106 1.00 87.12 104 ALA A C 1
ATOM 838 O O . ALA A 1 104 ? -12.452 -3.113 -6.911 1.00 87.12 104 ALA A O 1
ATOM 839 N N . HIS A 1 105 ? -11.124 -3.801 -8.577 1.00 89.38 105 HIS A N 1
ATOM 840 C CA . HIS A 1 105 ? -10.312 -4.666 -7.728 1.00 89.38 105 HIS A CA 1
ATOM 841 C C . HIS A 1 105 ? -9.518 -3.911 -6.659 1.00 89.38 105 HIS A C 1
ATOM 843 O O . HIS A 1 105 ? -9.398 -4.401 -5.537 1.00 89.38 105 HIS A O 1
ATOM 849 N N . VAL A 1 106 ? -9.016 -2.710 -6.966 1.00 93.50 106 VAL A N 1
ATOM 850 C CA . VAL A 1 106 ? -8.378 -1.838 -5.963 1.00 93.50 106 VAL A CA 1
ATOM 851 C C . VAL A 1 106 ? -9.430 -1.286 -5.003 1.00 93.50 106 VAL A C 1
ATOM 853 O O . VAL A 1 106 ? -9.201 -1.239 -3.795 1.00 93.50 106 VAL A O 1
ATOM 856 N N . ASN A 1 107 ? -10.622 -0.955 -5.503 1.00 92.38 107 ASN A N 1
ATOM 857 C CA . ASN A 1 107 ? -11.736 -0.499 -4.673 1.00 92.38 107 ASN A CA 1
ATOM 858 C C . ASN A 1 107 ? -12.164 -1.569 -3.655 1.00 92.38 107 ASN A C 1
ATOM 860 O O . ASN A 1 107 ? -12.514 -1.232 -2.523 1.00 92.38 107 ASN A O 1
ATOM 864 N N . GLU A 1 108 ? -12.105 -2.854 -4.005 1.00 93.62 108 GLU A N 1
ATOM 865 C CA . GLU A 1 108 ? -12.355 -3.946 -3.060 1.00 93.62 108 GLU A CA 1
ATOM 866 C C . GLU A 1 108 ? -11.311 -3.969 -1.928 1.00 93.62 108 GLU A C 1
ATOM 868 O O . GLU A 1 108 ? -11.684 -4.203 -0.779 1.00 93.62 108 GLU A O 1
ATOM 873 N N . TYR A 1 109 ? -10.031 -3.669 -2.194 1.00 95.06 109 TYR A N 1
ATOM 874 C CA . TYR A 1 109 ? -9.031 -3.496 -1.127 1.00 95.06 109 TYR A CA 1
ATOM 875 C C . TYR A 1 109 ? -9.337 -2.271 -0.264 1.00 95.06 109 TYR A C 1
ATOM 877 O O . TYR A 1 109 ? -9.398 -2.395 0.959 1.00 95.06 109 TYR A O 1
ATOM 885 N N . ILE A 1 110 ? -9.597 -1.114 -0.886 1.00 95.25 110 ILE A N 1
ATOM 886 C CA . ILE A 1 110 ? -9.890 0.151 -0.189 1.00 95.25 110 ILE A CA 1
ATOM 887 C C . ILE A 1 110 ? -11.083 -0.003 0.764 1.00 95.25 110 ILE A C 1
ATOM 889 O O . ILE A 1 110 ? -11.075 0.518 1.882 1.00 95.25 110 ILE A O 1
ATOM 893 N N . ASN A 1 111 ? -12.114 -0.736 0.346 1.00 93.56 111 ASN A N 1
ATOM 894 C CA . ASN A 1 111 ? -13.305 -0.977 1.160 1.00 93.56 111 ASN A CA 1
ATOM 895 C C . ASN A 1 111 ? -13.183 -2.212 2.076 1.00 93.56 111 ASN A C 1
ATOM 897 O O . ASN A 1 111 ? -14.104 -2.488 2.838 1.00 93.56 111 ASN A O 1
ATOM 901 N N . GLY A 1 112 ? -12.049 -2.922 2.066 1.00 92.50 112 GLY A N 1
ATOM 902 C CA . GLY A 1 112 ? -11.778 -4.049 2.963 1.00 92.50 112 GLY A CA 1
ATOM 903 C C . GLY A 1 112 ? -12.489 -5.358 2.596 1.00 92.50 112 GLY A C 1
ATOM 904 O O . GLY A 1 112 ? -12.686 -6.201 3.466 1.00 92.50 112 GLY A O 1
ATOM 905 N N . PHE A 1 113 ? -12.876 -5.544 1.332 1.00 91.25 113 PHE A N 1
ATOM 906 C CA . PHE A 1 113 ? -13.602 -6.723 0.843 1.00 91.25 113 PHE A CA 1
ATOM 907 C C . PHE A 1 113 ? -12.700 -7.856 0.333 1.00 91.25 113 PHE A C 1
ATOM 909 O O . PHE A 1 113 ? -13.174 -8.977 0.178 1.00 91.25 113 PHE A O 1
ATOM 916 N N . ARG A 1 114 ? -11.406 -7.599 0.097 1.00 88.69 114 ARG A N 1
ATOM 917 C CA . ARG A 1 114 ? -10.483 -8.603 -0.466 1.00 88.69 114 ARG A CA 1
ATOM 918 C C . ARG A 1 114 ? -9.931 -9.622 0.527 1.00 88.69 114 ARG A C 1
ATOM 920 O O . ARG A 1 114 ? -9.635 -10.739 0.126 1.00 88.69 114 ARG A O 1
ATOM 927 N N . MET A 1 115 ? -9.788 -9.271 1.807 1.00 86.69 115 MET A N 1
ATOM 928 C CA . MET A 1 115 ? -9.170 -10.157 2.805 1.00 86.69 115 MET A CA 1
ATOM 929 C C . MET A 1 115 ? -10.074 -10.315 4.033 1.00 86.69 115 MET A C 1
ATOM 931 O O . MET A 1 115 ? -10.625 -9.342 4.539 1.00 86.69 115 MET A O 1
ATOM 935 N N . HIS A 1 116 ? -10.177 -11.524 4.594 1.00 78.31 116 HIS A N 1
ATOM 936 C CA . HIS A 1 116 ? -11.075 -11.815 5.729 1.00 78.31 116 HIS A CA 1
ATOM 937 C C . HIS A 1 116 ? -10.832 -10.957 6.985 1.00 78.31 116 HIS A C 1
ATOM 939 O O . HIS A 1 116 ? -11.753 -10.656 7.750 1.00 78.31 116 HIS A O 1
ATOM 945 N N . ALA A 1 117 ? -9.577 -10.589 7.241 1.00 83.38 117 ALA A N 1
ATOM 946 C CA . ALA A 1 117 ? -9.204 -9.737 8.366 1.00 83.38 117 ALA A CA 1
ATOM 947 C C . ALA A 1 117 ? -8.964 -8.278 7.957 1.00 83.38 117 ALA A C 1
ATOM 949 O O . ALA A 1 117 ? -8.582 -7.491 8.822 1.00 83.38 117 ALA A O 1
ATOM 950 N N . ALA A 1 118 ? -9.232 -7.908 6.699 1.00 86.25 118 ALA A N 1
ATOM 951 C CA . ALA A 1 118 ? -9.098 -6.529 6.263 1.00 86.25 118 ALA A CA 1
ATOM 952 C C . ALA A 1 118 ? -10.078 -5.623 7.006 1.00 86.25 118 ALA A C 1
ATOM 954 O O . ALA A 1 118 ? -11.119 -6.033 7.543 1.00 86.25 118 ALA A O 1
ATOM 955 N N . VAL A 1 119 ? -9.668 -4.368 7.051 1.00 89.94 119 VAL A N 1
ATOM 956 C CA . VAL A 1 119 ? -10.388 -3.251 7.628 1.00 89.94 119 VAL A CA 1
ATOM 957 C C . VAL A 1 119 ? -10.434 -2.186 6.527 1.00 89.94 119 VAL A C 1
ATOM 959 O O . VAL A 1 119 ? -9.403 -1.974 5.884 1.00 89.94 119 VAL A O 1
ATOM 962 N N . PRO A 1 120 ? -11.586 -1.539 6.266 1.00 94.00 120 PRO A N 1
ATOM 963 C CA . PRO A 1 120 ? -11.659 -0.477 5.270 1.00 94.00 120 PRO A CA 1
ATOM 964 C C . PRO A 1 120 ? -10.579 0.585 5.499 1.00 94.00 120 PRO A C 1
ATOM 966 O O . PRO A 1 120 ? -10.354 1.022 6.628 1.00 94.00 120 PRO A O 1
ATOM 969 N N . TRP A 1 121 ? -9.929 1.037 4.431 1.00 95.62 121 TRP A N 1
ATOM 970 C CA . TRP A 1 121 ? -8.766 1.920 4.538 1.00 95.62 121 TRP A CA 1
ATOM 971 C C . TRP A 1 121 ? -9.098 3.260 5.211 1.00 95.62 121 TRP A C 1
ATOM 973 O O . TRP A 1 121 ? -8.253 3.865 5.859 1.00 95.62 121 TRP A O 1
ATOM 983 N N . HIS A 1 122 ? -10.345 3.727 5.095 1.00 93.94 122 HIS A N 1
ATOM 984 C CA . HIS A 1 122 ? -10.769 5.018 5.642 1.00 93.94 122 HIS A CA 1
ATOM 985 C C . HIS A 1 122 ? -10.862 5.041 7.178 1.00 93.94 122 HIS A C 1
ATOM 987 O O . HIS A 1 122 ? -10.992 6.121 7.746 1.00 93.94 122 HIS A O 1
ATOM 993 N N . ILE A 1 123 ? -10.775 3.888 7.854 1.00 92.69 123 ILE A N 1
ATOM 994 C CA . ILE A 1 123 ? -10.804 3.800 9.326 1.00 92.69 123 ILE A CA 1
ATOM 995 C C . ILE A 1 123 ? -9.450 3.437 9.952 1.00 92.69 123 ILE A C 1
ATOM 997 O O . ILE A 1 123 ? -9.377 3.188 11.158 1.00 92.69 123 ILE A O 1
ATOM 1001 N N . VAL A 1 124 ? -8.393 3.372 9.141 1.00 92.88 124 VAL A N 1
ATOM 1002 C CA . VAL A 1 124 ? -7.015 3.133 9.586 1.00 92.88 124 VAL A CA 1
ATOM 1003 C C . VAL A 1 124 ? -6.122 4.301 9.177 1.00 92.88 124 VAL A C 1
ATOM 1005 O O . VAL A 1 124 ? -6.473 5.071 8.281 1.00 92.88 124 VAL A O 1
ATOM 1008 N N . GLU A 1 125 ? -4.981 4.454 9.840 1.00 93.12 125 GLU A N 1
ATOM 1009 C CA . GLU A 1 125 ? -4.024 5.523 9.545 1.00 93.12 125 GLU A CA 1
ATOM 1010 C C . GLU A 1 125 ? -3.158 5.196 8.334 1.00 93.12 125 GLU A C 1
ATOM 1012 O O . GLU A 1 125 ? -2.985 6.047 7.457 1.00 93.12 125 GLU A O 1
ATOM 1017 N N . ASP A 1 126 ? -2.715 3.939 8.251 1.00 94.88 126 ASP A N 1
ATOM 1018 C CA . ASP A 1 126 ? -1.703 3.514 7.291 1.00 94.88 126 ASP A CA 1
ATOM 1019 C C . ASP A 1 126 ? -2.042 2.170 6.652 1.00 94.88 126 ASP A C 1
ATOM 1021 O O . ASP A 1 126 ? -2.677 1.300 7.269 1.00 94.88 126 ASP A O 1
ATOM 1025 N N . ILE A 1 127 ? -1.532 1.976 5.435 1.00 95.75 127 ILE A N 1
ATOM 1026 C CA . ILE A 1 127 ? -1.566 0.696 4.725 1.00 95.75 127 ILE A CA 1
ATOM 1027 C C . ILE A 1 127 ? -0.149 0.230 4.430 1.00 95.75 127 ILE A C 1
ATOM 1029 O O . ILE A 1 127 ? 0.606 0.930 3.762 1.00 95.75 127 ILE A O 1
ATOM 1033 N N . TYR A 1 128 ? 0.175 -0.983 4.870 1.00 94.88 128 TYR A N 1
ATOM 1034 C CA . TYR A 1 128 ? 1.427 -1.651 4.535 1.00 94.88 128 TYR A CA 1
ATOM 1035 C C . TYR A 1 128 ? 1.253 -2.523 3.289 1.00 94.88 128 TYR A C 1
ATOM 1037 O O . TYR A 1 128 ? 0.366 -3.379 3.230 1.00 94.88 128 TYR A O 1
ATOM 1045 N N . ILE A 1 129 ? 2.129 -2.320 2.312 1.00 94.81 129 ILE A N 1
ATOM 1046 C CA . ILE A 1 129 ? 2.131 -3.005 1.024 1.00 94.81 129 ILE A CA 1
ATOM 1047 C C . ILE A 1 129 ? 3.452 -3.768 0.896 1.00 94.81 129 ILE A C 1
ATOM 1049 O O . ILE A 1 129 ? 4.494 -3.141 0.683 1.00 94.81 129 ILE A O 1
ATOM 1053 N N . PRO A 1 130 ? 3.446 -5.104 1.036 1.00 92.38 130 PRO A N 1
ATOM 1054 C CA . PRO A 1 130 ? 4.620 -5.903 0.723 1.00 92.38 130 PRO A CA 1
ATOM 1055 C C . PRO A 1 130 ? 4.866 -5.911 -0.788 1.00 92.38 130 PRO A C 1
ATOM 1057 O O . PRO A 1 130 ? 3.964 -6.200 -1.574 1.00 92.38 130 PRO A O 1
ATOM 1060 N N . VAL A 1 131 ? 6.100 -5.625 -1.199 1.00 90.06 131 VAL A N 1
ATOM 1061 C CA . VAL A 1 131 ? 6.494 -5.585 -2.609 1.00 90.06 131 VAL A CA 1
ATOM 1062 C C . VAL A 1 131 ? 7.706 -6.475 -2.841 1.00 90.06 131 VAL A C 1
ATOM 1064 O O . VAL A 1 131 ? 8.749 -6.308 -2.210 1.00 90.06 131 VAL A O 1
ATOM 1067 N N . ASN A 1 132 ? 7.573 -7.412 -3.778 1.00 88.25 132 ASN A N 1
ATOM 1068 C CA . ASN A 1 132 ? 8.657 -8.300 -4.180 1.00 88.25 132 ASN A CA 1
ATOM 1069 C C . ASN A 1 132 ? 9.433 -7.703 -5.357 1.00 88.25 132 ASN A C 1
ATOM 1071 O O . ASN A 1 132 ? 8.911 -7.600 -6.470 1.00 88.25 132 ASN A O 1
ATOM 1075 N N . ILE A 1 133 ? 10.703 -7.380 -5.128 1.00 86.19 133 ILE A N 1
ATOM 1076 C CA . ILE A 1 133 ? 11.643 -6.992 -6.174 1.00 86.19 133 ILE A CA 1
ATOM 1077 C C . ILE A 1 133 ? 12.297 -8.265 -6.718 1.00 86.19 133 ILE A C 1
ATOM 1079 O O . ILE A 1 133 ? 13.379 -8.672 -6.286 1.00 86.19 133 ILE A O 1
ATOM 1083 N N . LYS A 1 134 ? 11.606 -8.905 -7.673 1.00 81.06 134 LYS A N 1
ATOM 1084 C CA . LYS A 1 134 ? 11.921 -10.255 -8.180 1.00 81.06 134 LYS A CA 1
ATOM 1085 C C . LYS A 1 134 ? 13.389 -10.428 -8.570 1.00 81.06 134 LYS A C 1
ATOM 1087 O O . LYS A 1 134 ? 14.027 -11.384 -8.147 1.00 81.06 134 LYS A O 1
ATOM 1092 N N . GLU A 1 135 ? 13.948 -9.474 -9.313 1.00 78.25 135 GLU A N 1
ATOM 1093 C CA . GLU A 1 135 ? 15.339 -9.519 -9.791 1.00 78.25 135 GLU A CA 1
ATOM 1094 C C . GLU A 1 135 ? 16.380 -9.550 -8.664 1.00 78.25 135 GLU A C 1
ATOM 1096 O O . GLU A 1 135 ? 17.514 -9.983 -8.867 1.00 78.25 135 GLU A O 1
ATOM 1101 N N . LYS A 1 136 ? 16.010 -9.074 -7.472 1.00 78.75 136 LYS A N 1
ATOM 1102 C CA . LYS A 1 136 ? 16.888 -8.992 -6.302 1.00 78.75 136 LYS A CA 1
ATOM 1103 C C . LYS A 1 136 ? 16.554 -10.030 -5.234 1.00 78.75 136 LYS A C 1
ATOM 1105 O O . LYS A 1 136 ? 17.265 -10.079 -4.238 1.00 78.75 136 LYS A O 1
ATOM 1110 N N . HIS A 1 137 ? 15.512 -10.848 -5.432 1.00 81.44 137 HIS A N 1
ATOM 1111 C CA . HIS A 1 137 ? 14.980 -11.769 -4.417 1.00 81.44 137 HIS A CA 1
ATOM 1112 C C . HIS A 1 137 ? 14.782 -11.077 -3.059 1.00 81.44 137 HIS A C 1
ATOM 1114 O O . HIS A 1 137 ? 15.050 -11.647 -2.002 1.00 81.44 137 HIS A O 1
ATOM 1120 N N . HIS A 1 138 ? 14.351 -9.817 -3.109 1.00 86.00 138 HIS A N 1
ATOM 1121 C CA . HIS A 1 138 ? 14.303 -8.926 -1.960 1.00 86.00 138 HIS A CA 1
ATOM 1122 C C . HIS A 1 138 ? 12.916 -8.316 -1.823 1.00 86.00 138 HIS A C 1
ATOM 1124 O O . HIS A 1 138 ? 12.258 -8.008 -2.819 1.00 86.00 138 HIS A O 1
ATOM 1130 N N . TRP A 1 139 ? 12.480 -8.147 -0.580 1.00 88.56 139 TRP A N 1
ATOM 1131 C CA . TRP A 1 139 ? 11.183 -7.577 -0.256 1.00 88.56 139 TRP A CA 1
ATOM 1132 C C . TRP A 1 139 ? 11.351 -6.197 0.350 1.00 88.56 139 TRP A C 1
ATOM 1134 O O . TRP A 1 139 ? 12.079 -6.015 1.324 1.00 88.56 139 TRP A O 1
ATOM 1144 N N . VAL A 1 140 ? 10.607 -5.248 -0.201 1.00 90.81 140 VAL A N 1
ATOM 1145 C CA . VAL A 1 140 ? 10.463 -3.902 0.348 1.00 90.81 140 VAL A CA 1
ATOM 1146 C C . VAL A 1 140 ? 9.034 -3.720 0.839 1.00 90.81 140 VAL A C 1
ATOM 1148 O O . VAL A 1 140 ? 8.116 -4.430 0.416 1.00 90.81 140 VAL A O 1
ATOM 1151 N N . VAL A 1 141 ? 8.832 -2.784 1.758 1.00 93.44 141 VAL A N 1
ATOM 1152 C CA . VAL A 1 141 ? 7.505 -2.475 2.293 1.00 93.44 141 VAL A CA 1
ATOM 1153 C C . VAL A 1 141 ? 7.184 -1.027 1.971 1.00 93.44 141 VAL A C 1
ATOM 1155 O O . VAL A 1 141 ? 7.822 -0.121 2.501 1.00 93.44 141 VAL A O 1
ATOM 1158 N N . ALA A 1 142 ? 6.189 -0.805 1.115 1.00 95.31 142 ALA A N 1
ATOM 1159 C CA . ALA A 1 142 ? 5.622 0.522 0.921 1.00 95.31 142 ALA A CA 1
ATOM 1160 C C . ALA A 1 142 ? 4.559 0.790 1.995 1.00 95.31 142 ALA A C 1
ATOM 1162 O O . ALA A 1 142 ? 3.802 -0.102 2.379 1.00 95.31 142 ALA A O 1
ATOM 1163 N N . ILE A 1 143 ? 4.511 2.018 2.493 1.00 95.88 143 ILE A N 1
ATOM 1164 C CA . ILE A 1 143 ? 3.590 2.469 3.530 1.00 95.88 143 ILE A CA 1
ATOM 1165 C C . ILE A 1 143 ? 2.824 3.657 2.964 1.00 95.88 143 ILE A C 1
ATOM 1167 O O . ILE A 1 143 ? 3.411 4.701 2.679 1.00 95.88 143 ILE A O 1
ATOM 1171 N N . LEU A 1 144 ? 1.513 3.495 2.791 1.00 96.25 144 LEU A N 1
ATOM 1172 C CA . LEU A 1 144 ? 0.629 4.606 2.455 1.00 96.25 144 LEU A CA 1
ATOM 1173 C C . LEU A 1 144 ? 0.274 5.344 3.735 1.00 96.25 144 LEU A C 1
ATOM 1175 O O . LEU A 1 144 ? -0.409 4.780 4.589 1.00 96.25 144 LEU A O 1
ATOM 1179 N N . TYR A 1 145 ? 0.711 6.594 3.840 1.00 94.06 145 TYR A N 1
ATOM 1180 C CA . TYR A 1 145 ? 0.447 7.453 4.983 1.00 94.06 145 TYR A CA 1
ATOM 1181 C C . TYR A 1 145 ? -0.603 8.499 4.613 1.00 94.06 145 TYR A C 1
ATOM 1183 O O . TYR A 1 145 ? -0.320 9.485 3.927 1.00 94.06 145 TYR A O 1
ATOM 1191 N N . PHE A 1 146 ? -1.855 8.273 5.023 1.00 92.06 146 PHE A N 1
ATOM 1192 C CA . PHE A 1 146 ? -2.980 9.079 4.536 1.00 92.06 146 PHE A CA 1
ATOM 1193 C C . PHE A 1 146 ? -3.007 10.507 5.085 1.00 92.06 146 PHE A C 1
ATOM 1195 O O . PHE A 1 146 ? -3.520 11.396 4.407 1.00 92.06 146 PHE A O 1
ATOM 1202 N N . SER A 1 147 ? -2.492 10.732 6.295 1.00 88.00 147 SER A N 1
ATOM 1203 C CA . SER A 1 147 ? -2.472 12.056 6.933 1.00 88.00 147 SER A CA 1
ATOM 1204 C C . SER A 1 147 ? -1.576 13.046 6.183 1.00 88.00 147 SER A C 1
ATOM 1206 O O . SER A 1 147 ? -1.940 14.211 6.055 1.00 88.00 147 SER A O 1
ATOM 1208 N N . GLU A 1 148 ? -0.461 12.576 5.620 1.00 89.94 148 GLU A N 1
ATOM 1209 C CA . GLU A 1 148 ? 0.450 13.393 4.804 1.00 89.94 148 GLU A CA 1
ATOM 1210 C C . GLU A 1 148 ? 0.243 13.211 3.296 1.00 89.94 148 GLU A C 1
ATOM 1212 O O . GLU A 1 148 ? 0.865 13.916 2.508 1.00 89.94 148 GLU A O 1
ATOM 1217 N N . ARG A 1 149 ? -0.642 12.292 2.883 1.00 90.75 149 ARG A N 1
ATOM 1218 C CA . ARG A 1 149 ? -0.838 11.892 1.476 1.00 90.75 149 ARG A CA 1
ATOM 1219 C C . ARG A 1 149 ? 0.474 11.431 0.824 1.00 90.75 149 ARG A C 1
ATOM 1221 O O . ARG A 1 149 ? 0.733 11.719 -0.343 1.00 90.75 149 ARG A O 1
ATOM 1228 N N . SER A 1 150 ? 1.272 10.692 1.588 1.00 93.12 150 SER A N 1
ATOM 1229 C CA . SER A 1 150 ? 2.629 10.283 1.224 1.00 93.12 150 SER A CA 1
ATOM 1230 C C . SER A 1 150 ? 2.743 8.770 1.094 1.00 93.12 150 SER A C 1
ATOM 1232 O O . SER A 1 150 ? 2.020 8.012 1.743 1.00 93.12 150 SER A O 1
ATOM 1234 N N . ILE A 1 151 ? 3.694 8.330 0.272 1.00 95.06 151 ILE A N 1
ATOM 1235 C CA . ILE A 1 151 ? 4.130 6.936 0.205 1.00 95.06 151 ILE A CA 1
ATOM 1236 C C . ILE A 1 151 ? 5.552 6.887 0.746 1.00 95.06 151 ILE A C 1
ATOM 1238 O O . ILE A 1 151 ? 6.455 7.497 0.177 1.00 95.06 151 ILE A O 1
ATOM 1242 N N . PHE A 1 152 ? 5.746 6.160 1.839 1.00 93.62 152 PHE A N 1
ATOM 1243 C CA . PHE A 1 152 ? 7.070 5.852 2.365 1.00 93.62 152 PHE A CA 1
ATOM 1244 C C . PHE A 1 152 ? 7.482 4.461 1.922 1.00 93.62 152 PHE A C 1
ATOM 1246 O O . PHE A 1 152 ? 6.643 3.581 1.749 1.00 93.62 152 PHE A O 1
ATOM 1253 N N . LEU A 1 153 ? 8.781 4.246 1.770 1.00 91.50 153 LEU A N 1
ATOM 1254 C CA . LEU A 1 153 ? 9.317 2.934 1.468 1.00 91.50 153 LEU A CA 1
ATOM 1255 C C . LEU A 1 153 ? 10.334 2.547 2.531 1.00 91.50 153 LEU A C 1
ATOM 1257 O O . LEU A 1 153 ? 11.273 3.291 2.807 1.00 91.50 153 LEU A O 1
ATOM 1261 N N . TYR A 1 154 ? 10.138 1.367 3.102 1.00 90.44 154 TYR A N 1
ATOM 1262 C CA . TYR A 1 154 ? 11.136 0.699 3.908 1.00 90.44 154 TYR A CA 1
ATOM 1263 C C . TYR A 1 154 ? 11.836 -0.362 3.072 1.00 90.44 154 TYR A C 1
ATOM 1265 O O . TYR A 1 154 ? 11.214 -1.308 2.579 1.00 90.44 154 TYR A O 1
ATOM 1273 N N . ASP A 1 155 ? 13.144 -0.205 2.959 1.00 89.06 155 ASP A N 1
ATOM 1274 C CA . ASP A 1 155 ? 14.012 -1.096 2.222 1.00 89.06 155 ASP A CA 1
ATOM 1275 C C . ASP A 1 155 ? 15.269 -1.363 3.053 1.00 89.06 155 ASP A C 1
ATOM 1277 O O . ASP A 1 155 ? 16.014 -0.449 3.402 1.00 89.06 155 ASP A O 1
ATOM 1281 N N . SER A 1 156 ? 15.472 -2.627 3.420 1.00 88.12 156 SER A N 1
ATOM 1282 C CA . SER A 1 156 ? 16.636 -3.050 4.197 1.00 88.12 156 SER A CA 1
ATOM 1283 C C . SER A 1 156 ? 17.852 -3.392 3.329 1.00 88.12 156 SER A C 1
ATOM 1285 O O . 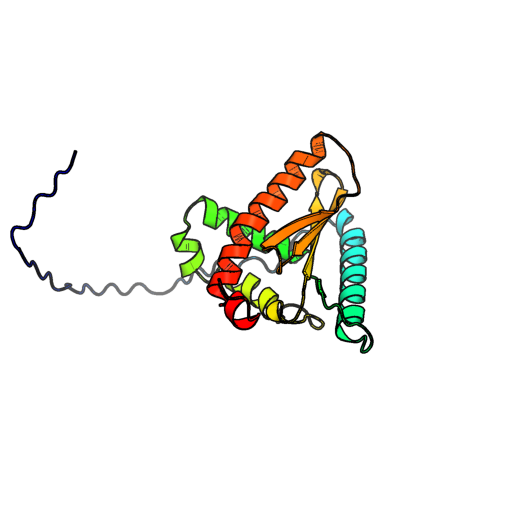SER A 1 156 ? 18.864 -3.835 3.870 1.00 88.12 156 SER A O 1
ATOM 1287 N N . TYR A 1 157 ? 17.754 -3.270 2.003 1.00 83.31 157 TYR A N 1
ATOM 1288 C CA . TYR A 1 157 ? 18.788 -3.679 1.061 1.00 83.31 157 TYR A CA 1
ATOM 1289 C C . TYR A 1 157 ? 19.401 -2.480 0.339 1.00 83.31 157 TYR A C 1
ATOM 1291 O O . TYR A 1 157 ? 18.923 -1.995 -0.682 1.00 83.31 157 TYR A O 1
ATOM 1299 N N . GLU A 1 158 ? 20.542 -2.029 0.842 1.00 73.56 158 GLU A N 1
ATOM 1300 C CA . GLU A 1 158 ? 21.226 -0.859 0.304 1.00 73.56 158 GLU A CA 1
ATOM 1301 C C . GLU A 1 158 ? 22.157 -1.248 -0.863 1.00 73.56 158 GLU A C 1
ATOM 1303 O O . GLU A 1 158 ? 23.300 -1.662 -0.664 1.00 73.56 158 GLU A O 1
ATOM 1308 N N . SER A 1 159 ? 21.675 -1.142 -2.110 1.00 77.88 159 SER A N 1
ATOM 1309 C CA . SER A 1 159 ? 22.527 -1.293 -3.305 1.00 77.88 159 SER A CA 1
ATOM 1310 C C . SER A 1 159 ? 22.123 -0.373 -4.467 1.00 77.88 159 SER A C 1
ATOM 1312 O O . SER A 1 159 ? 20.949 -0.087 -4.691 1.00 77.88 159 SER A O 1
ATOM 1314 N N . SER A 1 160 ? 23.097 0.083 -5.260 1.00 70.81 160 SER A N 1
ATOM 1315 C CA . SER A 1 160 ? 22.880 1.091 -6.316 1.00 70.81 160 SER A CA 1
ATOM 1316 C C . SER A 1 160 ? 21.959 0.625 -7.451 1.00 70.81 160 SER A C 1
ATOM 1318 O O . SER A 1 160 ? 21.152 1.402 -7.951 1.00 70.81 160 SER A O 1
ATOM 1320 N N . GLY A 1 161 ? 22.031 -0.652 -7.837 1.00 71.00 161 GLY A N 1
ATOM 1321 C CA . GLY A 1 161 ? 21.165 -1.247 -8.864 1.00 71.00 161 GLY A CA 1
ATOM 1322 C C . GLY A 1 161 ? 19.785 -1.675 -8.355 1.00 71.00 161 GLY A C 1
ATOM 1323 O O . GLY A 1 161 ? 19.065 -2.360 -9.076 1.00 71.00 161 GLY A O 1
ATOM 1324 N N . HIS A 1 162 ? 19.453 -1.369 -7.101 1.00 79.38 162 HIS A N 1
ATOM 1325 C CA . HIS A 1 162 ? 18.157 -1.666 -6.496 1.00 79.38 162 HIS A CA 1
ATOM 1326 C C . HIS A 1 162 ? 17.202 -0.470 -6.553 1.00 79.38 162 HIS A C 1
ATOM 1328 O O . HIS A 1 162 ? 15.997 -0.647 -6.723 1.00 79.38 162 HIS A O 1
ATOM 1334 N N . TYR A 1 163 ? 1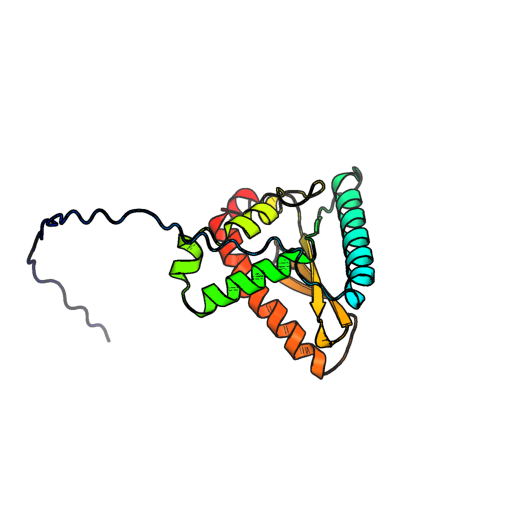7.758 0.744 -6.525 1.00 83.88 163 TYR A N 1
ATOM 1335 C CA . TYR A 1 163 ? 16.989 1.982 -6.511 1.00 83.88 163 TYR A CA 1
ATOM 1336 C C . TYR A 1 163 ? 16.052 2.135 -7.717 1.00 83.88 163 TYR A C 1
ATOM 1338 O O . TYR A 1 163 ? 14.932 2.602 -7.555 1.00 83.88 163 TYR A O 1
ATOM 1346 N N . SER A 1 164 ? 16.457 1.699 -8.915 1.00 88.19 164 SER A N 1
ATOM 1347 C CA . SER A 1 164 ? 15.609 1.800 -10.113 1.00 88.19 164 SER A CA 1
ATOM 1348 C C . SER A 1 164 ? 14.352 0.932 -10.030 1.00 88.19 164 SER A C 1
ATOM 1350 O O . SER A 1 164 ? 13.269 1.391 -10.376 1.00 88.19 164 SER A O 1
ATOM 1352 N N . ALA A 1 165 ? 14.478 -0.305 -9.543 1.00 88.12 165 ALA A N 1
ATOM 1353 C CA . ALA A 1 165 ? 13.340 -1.209 -9.380 1.00 88.12 165 ALA A CA 1
ATOM 1354 C C . ALA A 1 165 ? 12.393 -0.728 -8.271 1.00 88.12 165 ALA A C 1
ATOM 1356 O O . ALA A 1 165 ? 11.177 -0.845 -8.380 1.00 88.12 165 ALA A O 1
ATOM 1357 N N . VAL A 1 166 ? 12.959 -0.151 -7.213 1.00 88.50 166 VAL A N 1
ATOM 1358 C CA . VAL A 1 166 ? 12.203 0.504 -6.147 1.00 88.50 166 VAL A CA 1
ATOM 1359 C C . VAL A 1 166 ? 11.455 1.743 -6.656 1.00 88.50 166 VAL A C 1
ATOM 1361 O O . VAL A 1 166 ? 10.296 1.952 -6.300 1.00 88.50 166 VAL A O 1
ATOM 1364 N N . LEU A 1 167 ? 12.095 2.558 -7.493 1.00 90.38 167 LEU A N 1
ATOM 1365 C CA . LEU A 1 167 ? 11.488 3.766 -8.042 1.00 90.38 167 LEU A CA 1
ATOM 1366 C C . LEU A 1 167 ? 10.285 3.431 -8.933 1.00 90.38 167 LEU A C 1
ATOM 1368 O O . LEU A 1 167 ? 9.231 4.031 -8.754 1.00 90.38 167 LEU A O 1
ATOM 1372 N N . ASP A 1 168 ? 10.400 2.416 -9.794 1.00 91.62 168 ASP A N 1
ATOM 1373 C CA . ASP A 1 168 ? 9.295 1.916 -10.633 1.00 91.62 168 ASP A CA 1
ATOM 1374 C C . ASP A 1 168 ? 8.061 1.515 -9.799 1.00 91.62 168 ASP A C 1
ATOM 1376 O O . ASP A 1 168 ? 6.919 1.815 -10.154 1.00 91.62 168 ASP A O 1
ATOM 1380 N N . VAL A 1 169 ? 8.275 0.898 -8.633 1.00 92.00 169 VAL A N 1
ATOM 1381 C CA . VAL A 1 169 ? 7.195 0.566 -7.689 1.00 92.00 169 VAL A CA 1
ATOM 1382 C C . VAL A 1 169 ? 6.511 1.828 -7.159 1.00 92.00 169 VAL A C 1
ATOM 1384 O O . VAL A 1 169 ? 5.279 1.892 -7.131 1.00 92.00 169 VAL A O 1
ATOM 1387 N N . ILE A 1 170 ? 7.288 2.827 -6.734 1.00 93.06 170 ILE A N 1
ATOM 1388 C CA . ILE A 1 170 ? 6.761 4.088 -6.190 1.00 93.06 170 ILE A CA 1
ATOM 1389 C C . ILE A 1 170 ? 5.997 4.859 -7.272 1.00 93.06 170 ILE A C 1
ATOM 1391 O O . ILE A 1 170 ? 4.908 5.367 -7.003 1.00 93.06 170 ILE A O 1
ATOM 1395 N N . GLU A 1 171 ? 6.519 4.909 -8.497 1.00 95.00 171 GLU A N 1
ATOM 1396 C CA . GLU A 1 171 ? 5.865 5.547 -9.643 1.00 95.00 171 GLU A CA 1
ATOM 1397 C C . GLU A 1 171 ? 4.489 4.925 -9.906 1.00 95.00 171 GLU A C 1
ATOM 1399 O O . GLU A 1 171 ? 3.480 5.633 -9.906 1.00 95.00 171 GLU A O 1
ATOM 1404 N N . LYS A 1 172 ? 4.408 3.593 -9.995 1.00 95.56 172 LYS A N 1
ATOM 1405 C CA . LYS A 1 172 ? 3.137 2.883 -10.212 1.00 95.56 172 LYS A CA 1
ATOM 1406 C C . LYS A 1 172 ? 2.126 3.129 -9.096 1.00 95.56 172 LYS A C 1
ATOM 1408 O O . LYS A 1 172 ? 0.953 3.403 -9.363 1.00 95.56 172 LYS A O 1
ATOM 1413 N N . LEU A 1 173 ? 2.570 3.047 -7.842 1.00 96.00 173 LEU A N 1
ATOM 1414 C CA . LEU A 1 173 ? 1.717 3.288 -6.680 1.00 96.00 173 LEU A CA 1
ATOM 1415 C C . LEU A 1 173 ? 1.209 4.736 -6.649 1.00 96.00 173 LEU A C 1
ATOM 1417 O O . LEU A 1 173 ? 0.011 4.958 -6.469 1.00 96.00 173 LEU A O 1
ATOM 1421 N N . SER A 1 174 ? 2.096 5.709 -6.862 1.00 95.25 174 SER A N 1
ATOM 1422 C CA . SER A 1 174 ? 1.763 7.139 -6.835 1.00 95.25 174 SER A CA 1
ATOM 1423 C C . SER A 1 174 ? 0.867 7.578 -7.994 1.00 95.25 174 SER A C 1
ATOM 1425 O O . SER A 1 174 ? 0.086 8.508 -7.822 1.00 95.25 174 SER A O 1
ATOM 1427 N N . ALA A 1 175 ? 0.907 6.890 -9.137 1.00 94.06 175 ALA A N 1
ATOM 1428 C CA . ALA A 1 175 ? -0.008 7.144 -10.243 1.00 94.06 175 ALA A CA 1
ATOM 1429 C C . ALA A 1 175 ? -1.415 6.576 -9.980 1.00 94.06 175 ALA A C 1
ATOM 1431 O O . ALA A 1 175 ? -2.415 7.259 -10.187 1.00 94.06 175 ALA A O 1
ATOM 1432 N N . ILE A 1 176 ? -1.511 5.326 -9.514 1.00 94.81 176 ILE A N 1
ATOM 1433 C CA . ILE A 1 176 ? -2.790 4.598 -9.473 1.00 94.81 176 ILE A CA 1
ATOM 1434 C C . ILE A 1 176 ? -3.577 4.825 -8.182 1.00 94.81 176 ILE A C 1
ATOM 1436 O O . ILE A 1 176 ? -4.806 4.941 -8.221 1.00 94.81 176 ILE A O 1
ATOM 1440 N N . ILE A 1 177 ? -2.908 4.891 -7.028 1.00 95.00 177 ILE A N 1
ATOM 1441 C CA . ILE A 1 177 ? -3.598 4.994 -5.736 1.00 95.00 177 ILE A CA 1
ATOM 1442 C C . ILE A 1 177 ? -4.433 6.274 -5.636 1.00 95.00 177 ILE A C 1
ATOM 1444 O O . ILE A 1 177 ? -5.608 6.149 -5.284 1.00 95.00 177 ILE A O 1
ATOM 1448 N N . PRO A 1 178 ? -3.920 7.478 -5.964 1.00 92.88 178 PRO A N 1
ATOM 1449 C CA . PRO A 1 178 ? -4.716 8.700 -5.859 1.00 92.88 178 PRO A CA 1
ATOM 1450 C C . PRO A 1 178 ? -6.015 8.642 -6.670 1.00 92.88 178 PRO A C 1
ATOM 1452 O O . PRO A 1 178 ? -7.067 8.993 -6.137 1.00 92.88 178 PRO A O 1
ATOM 1455 N N . LEU A 1 179 ? -5.963 8.099 -7.893 1.00 91.38 179 LEU A N 1
ATOM 1456 C CA . LEU A 1 179 ? -7.135 7.921 -8.759 1.00 91.38 179 LEU A CA 1
ATOM 1457 C C . LEU A 1 179 ? -8.187 7.009 -8.112 1.00 91.38 179 LEU A C 1
ATOM 1459 O O . LEU A 1 179 ? -9.380 7.317 -8.103 1.00 91.38 179 LEU A O 1
ATOM 1463 N N . CYS A 1 180 ? -7.751 5.895 -7.518 1.00 92.94 180 CYS A N 1
ATOM 1464 C CA . CYS A 1 180 ? -8.655 4.956 -6.854 1.00 92.94 180 CYS A CA 1
ATOM 1465 C C . CYS A 1 180 ? -9.259 5.550 -5.569 1.00 92.94 180 CYS A C 1
ATOM 1467 O O . CYS A 1 180 ? -10.441 5.339 -5.280 1.00 92.94 180 CYS A O 1
ATOM 1469 N N . LEU A 1 181 ? -8.471 6.312 -4.800 1.00 93.31 181 LEU A N 1
ATOM 1470 C CA . LEU A 1 181 ? -8.948 7.001 -3.597 1.00 93.31 181 LEU A CA 1
ATOM 1471 C C . LEU A 1 181 ? -10.000 8.063 -3.944 1.00 93.31 181 LEU A C 1
ATOM 1473 O O . LEU A 1 181 ? -11.023 8.150 -3.260 1.00 93.31 181 LEU A O 1
ATOM 1477 N N . GLU A 1 182 ? -9.78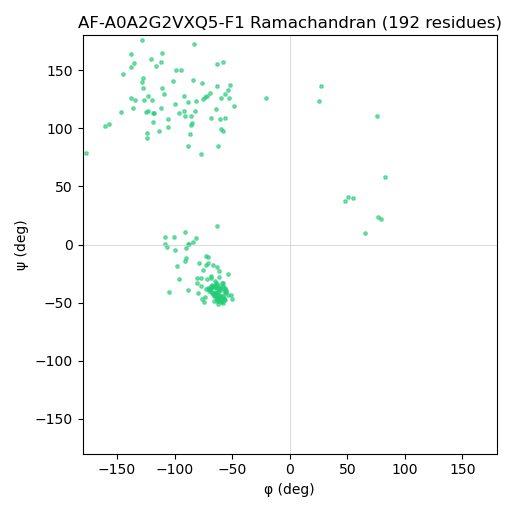8 8.832 -5.012 1.00 90.75 182 GLU A N 1
ATOM 1478 C CA . GLU A 1 182 ? -10.753 9.817 -5.508 1.00 90.75 182 GLU A CA 1
ATOM 1479 C C . GLU A 1 182 ? -12.057 9.147 -5.955 1.00 90.75 182 GLU A C 1
ATOM 1481 O O . GLU A 1 182 ? -13.132 9.492 -5.457 1.00 90.75 182 GLU A O 1
ATOM 1486 N N . HIS A 1 183 ? -11.962 8.118 -6.801 1.00 88.44 183 HIS A N 1
ATOM 1487 C CA . HIS A 1 183 ? -13.116 7.375 -7.312 1.00 88.44 183 HIS A CA 1
ATOM 1488 C C . HIS A 1 183 ? -13.960 6.730 -6.200 1.00 88.44 183 HIS A C 1
ATOM 1490 O O . HIS A 1 183 ? -15.180 6.622 -6.303 1.00 88.44 183 HIS A O 1
ATOM 1496 N N . CYS A 1 184 ? -13.327 6.307 -5.104 1.00 89.31 184 CYS A N 1
ATOM 1497 C CA . CYS A 1 184 ? -14.019 5.742 -3.946 1.00 89.31 184 CYS A CA 1
ATOM 1498 C C . CYS A 1 184 ? -14.565 6.783 -2.956 1.00 89.31 184 CYS A C 1
ATOM 1500 O O . CYS A 1 184 ? -15.093 6.378 -1.909 1.00 89.31 184 CYS A O 1
ATOM 1502 N N . HIS A 1 185 ? -14.412 8.083 -3.232 1.00 91.06 185 HIS A N 1
ATOM 1503 C CA . HIS A 1 185 ? -14.687 9.181 -2.298 1.00 91.06 185 HIS A CA 1
ATOM 1504 C C . HIS A 1 185 ? -13.998 8.974 -0.938 1.00 91.06 185 HIS A C 1
ATOM 1506 O O . HIS A 1 185 ? -14.582 9.187 0.130 1.00 91.06 185 HIS A O 1
ATOM 1512 N N . PHE A 1 186 ? -12.752 8.494 -0.969 1.00 93.94 186 PHE A N 1
ATOM 1513 C CA . PHE A 1 186 ? -12.015 8.065 0.216 1.00 93.94 186 PHE A CA 1
ATOM 1514 C C . PHE A 1 186 ? -11.843 9.184 1.245 1.00 93.94 186 PHE A C 1
ATOM 1516 O O . PHE A 1 186 ? -12.148 8.982 2.418 1.00 93.94 186 PHE A O 1
ATOM 1523 N N . TYR A 1 187 ? -11.386 10.366 0.820 1.00 91.75 187 TYR A N 1
ATOM 1524 C CA . TYR A 1 187 ? -11.094 11.471 1.740 1.00 91.75 187 TYR A CA 1
ATOM 1525 C C . TYR A 1 187 ? -12.353 11.978 2.448 1.00 91.75 187 TYR A C 1
ATOM 1527 O O . TYR A 1 187 ? -12.320 12.220 3.653 1.00 91.75 187 TYR A O 1
ATOM 1535 N N . THR A 1 188 ? -13.491 11.999 1.747 1.00 92.25 188 THR A N 1
ATOM 1536 C CA . THR A 1 188 ? -14.802 12.273 2.349 1.00 92.25 188 THR A CA 1
ATOM 1537 C C . THR A 1 188 ? -15.153 11.236 3.415 1.00 92.25 188 THR A C 1
ATOM 1539 O O . THR A 1 188 ? -15.520 11.610 4.524 1.00 92.25 188 THR A O 1
ATOM 1542 N N . LYS A 1 189 ? -14.987 9.936 3.123 1.00 93.56 189 LYS A N 1
ATOM 1543 C CA . LYS A 1 189 ? -15.229 8.851 4.094 1.00 93.56 189 LYS A CA 1
ATOM 1544 C C . LYS A 1 189 ? -14.283 8.907 5.299 1.00 93.56 189 LYS A C 1
ATOM 1546 O O . LYS A 1 189 ? -14.689 8.543 6.397 1.00 93.56 189 LYS A O 1
ATOM 1551 N N . LYS A 1 190 ? -13.035 9.342 5.098 1.00 91.62 190 LYS A N 1
ATOM 1552 C CA . LYS A 1 190 ? -12.025 9.490 6.159 1.00 91.62 190 LYS A CA 1
ATOM 1553 C C . LYS A 1 190 ? -12.219 10.770 6.989 1.00 91.62 190 LYS A C 1
ATOM 1555 O O . LYS A 1 190 ? -11.657 10.872 8.073 1.00 91.62 190 LYS A O 1
ATOM 1560 N N . GLY A 1 191 ? -13.012 11.733 6.511 1.00 89.06 191 GLY A N 1
ATOM 1561 C CA . GLY A 1 191 ? -13.214 13.028 7.173 1.00 89.06 191 GLY A CA 1
ATOM 1562 C C . GLY A 1 191 ? -12.076 14.028 6.941 1.00 89.06 191 GLY A C 1
ATOM 1563 O O . GLY A 1 191 ? -11.904 14.957 7.725 1.00 89.06 191 GLY A O 1
ATOM 1564 N N . ILE A 1 192 ? -11.292 13.846 5.876 1.00 84.75 192 ILE A N 1
ATOM 1565 C CA . ILE A 1 192 ? -10.255 14.790 5.453 1.00 84.75 192 ILE A CA 1
ATOM 1566 C C . ILE A 1 192 ? -10.866 15.681 4.372 1.00 84.75 192 ILE A C 1
ATOM 1568 O O . ILE A 1 192 ? -11.187 15.206 3.282 1.00 84.75 192 ILE A O 1
ATOM 1572 N N . HIS A 1 193 ? -11.033 16.970 4.664 1.00 70.69 193 HIS A N 1
ATOM 1573 C CA . HIS A 1 193 ? -11.422 17.947 3.649 1.00 70.69 193 HIS A CA 1
ATOM 1574 C C . HIS A 1 193 ? -10.235 18.191 2.704 1.00 70.69 193 HIS A C 1
ATOM 1576 O O . HIS A 1 193 ? -9.112 18.413 3.163 1.00 70.69 193 HIS A O 1
ATOM 1582 N N . VAL A 1 194 ? -10.483 18.059 1.397 1.00 62.59 194 VAL A N 1
ATOM 1583 C CA . VAL A 1 194 ? -9.499 18.279 0.324 1.00 62.59 194 VAL A CA 1
ATOM 1584 C C . VAL A 1 194 ? -9.520 19.731 -0.108 1.00 62.59 194 VAL A C 1
ATOM 1586 O O . VAL A 1 194 ? -10.638 20.280 -0.223 1.00 62.59 194 VAL A O 1
#

Organism: Capsicum baccatum (NCBI:txid33114)